Protein AF-A0A7S4SZ27-F1 (afdb_monomer_lite)

Radius of gyration: 30.42 Å; chains: 1; bounding box: 69×53×94 Å

Foldseek 3Di:
DDDDPPDDDDDDDDDDDDDDDDDDDDDDDPDPPPVPPPPDPDDDQPPDLLSVLLVLLLVLLLVCQVPDPCNPVSVVSNVVSLVVLLVVLVVLVVVLVCCLPVPVVVVVVVLQALVLVVQCQQQPVAWDQDPVRGTHGDPPRGDPVSLVVDDPVSNVVNVPPPVVPVVSLVVVLVVVVVVLVVQLVVLVVVLCVQQPVQAADCGSNQQWDQDPVDNPDIDGRHDHPVSNVCSVPRPRVSSNVSSVSVSVSSVD

Secondary structure (DSSP, 8-state):
------------------------------------------PPPPSSHHHHHHHHHHHHHHHHHTT-S-HHHHHHHHHHHHHHHHHHHHHHHHHHHHIIIIIIHHHHHHHHHHHHHHHHHHSTT-EEE-TTS-EEEPTT---GGGGGGS-HHHHHHHHT-GGGSHHHHHHHHHHHHHHHHHHHHHHHHHHIIIIIIS---SSGGGGEEE-SS-TT-EEE----HHHHHHHIIIIIHHHHHHHHHHHHHHT-

pLDDT: mean 87.46, std 14.31, range [42.41, 98.0]

Sequence (252 aa):
MSSRDLAVMGSKTAESASSASEEDTEAAEGAGTDEDPLHEEHEPLEESIYGWAVSMVVRDVVWLSEGTAVPAHRVARVLNSIFLILLTNSLQAFLLLFVSRLLTAPAVLNIRKTYGKYEALMYPNHTTLTVNGFDRGVPGFRVEENFMKMDPEEQRGICQVPLSHPWFLISILFI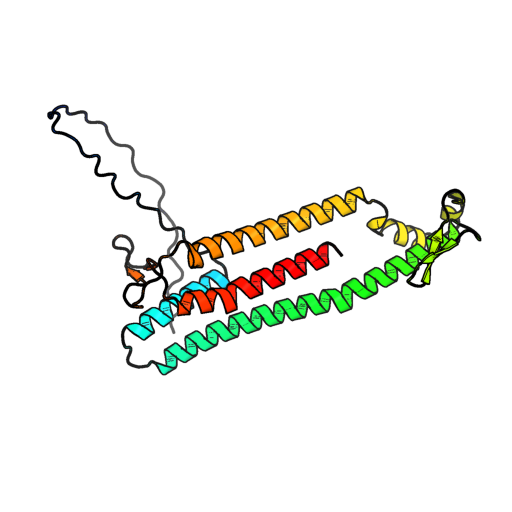WTLTCQIELRAIFETAVRLLWRTPTVPSTQDVTRPDEEQDHLVTVEGLAPVMKTLVGVFVLIPRTVMLLLLNYLGCR

Organism: NCBI:txid311494

Structure (mmCIF, N/CA/C/O backbone):
data_AF-A0A7S4SZ27-F1
#
_entry.id   AF-A0A7S4SZ27-F1
#
loop_
_atom_site.group_PDB
_atom_site.id
_atom_site.type_symbol
_atom_site.label_atom_id
_atom_site.label_alt_id
_atom_site.label_comp_id
_atom_site.label_asym_id
_atom_site.label_entity_id
_atom_site.label_seq_id
_atom_site.pdbx_PDB_ins_code
_atom_site.Cartn_x
_atom_site.Cartn_y
_atom_site.Cartn_z
_atom_site.occupancy
_atom_site.B_iso_or_equiv
_atom_site.auth_seq_id
_atom_site.auth_comp_id
_atom_site.auth_asym_id
_atom_site.auth_atom_id
_atom_site.pdbx_PDB_model_num
ATOM 1 N N . MET A 1 1 ? -38.099 8.708 8.336 1.00 43.69 1 MET A N 1
ATOM 2 C CA . MET A 1 1 ? -36.707 9.085 8.667 1.00 43.69 1 MET A CA 1
ATOM 3 C C . MET A 1 1 ? -36.498 10.495 8.142 1.00 43.69 1 MET A C 1
ATOM 5 O O . MET A 1 1 ? -36.748 10.715 6.967 1.00 43.69 1 MET A O 1
ATOM 9 N N . SER A 1 2 ? -36.247 11.447 9.042 1.00 44.03 2 SER A N 1
ATOM 10 C CA . SER A 1 2 ? -36.478 12.889 8.862 1.00 44.03 2 SER A CA 1
ATOM 11 C C . SER A 1 2 ? -35.164 13.650 8.654 1.00 44.03 2 SER A C 1
ATOM 13 O O . SER A 1 2 ? -34.251 13.517 9.459 1.00 44.03 2 SER A O 1
ATOM 15 N N . SER A 1 3 ? -35.097 14.461 7.595 1.00 45.53 3 SER A N 1
ATOM 16 C CA . SER A 1 3 ? -33.955 15.284 7.161 1.00 45.53 3 SER A CA 1
ATOM 17 C C . SER A 1 3 ? -33.762 16.567 7.991 1.00 45.53 3 SER A C 1
ATOM 19 O O . SER A 1 3 ? -33.939 17.659 7.452 1.00 45.53 3 SER A O 1
ATOM 21 N N . ARG A 1 4 ? -33.444 16.478 9.292 1.00 46.75 4 ARG A N 1
ATOM 22 C CA . ARG A 1 4 ? -33.368 17.678 10.159 1.00 46.75 4 ARG A CA 1
ATOM 23 C C . ARG A 1 4 ? -32.047 18.010 10.867 1.00 46.75 4 ARG A C 1
ATOM 25 O O . ARG A 1 4 ? -31.989 19.091 11.433 1.00 46.75 4 ARG A O 1
ATOM 32 N N . ASP A 1 5 ? -30.972 17.237 10.721 1.00 46.88 5 ASP A N 1
ATOM 33 C CA . ASP A 1 5 ? -29.765 17.444 11.553 1.00 46.88 5 ASP A CA 1
ATOM 34 C C . ASP A 1 5 ? -28.513 17.893 10.775 1.00 46.88 5 ASP A C 1
ATOM 36 O O . ASP A 1 5 ? -27.424 17.361 10.957 1.00 46.88 5 ASP A O 1
ATOM 40 N N . LEU A 1 6 ? -28.648 18.874 9.879 1.00 47.41 6 LEU A N 1
ATOM 41 C CA . LEU A 1 6 ? -27.525 19.392 9.079 1.00 47.41 6 LEU A CA 1
ATOM 42 C C . LEU A 1 6 ? -27.509 20.926 9.067 1.00 47.41 6 LEU A C 1
ATOM 44 O O . LEU A 1 6 ? -27.649 21.541 8.016 1.00 47.41 6 LEU A O 1
ATOM 48 N N . ALA A 1 7 ? -27.389 21.550 10.244 1.00 46.97 7 ALA A N 1
ATOM 49 C CA . ALA A 1 7 ? -27.105 22.987 10.347 1.00 46.97 7 ALA A CA 1
ATOM 50 C C . ALA A 1 7 ? -26.705 23.447 11.763 1.00 46.97 7 ALA A C 1
ATOM 52 O O . ALA A 1 7 ? -27.431 24.248 12.334 1.00 46.97 7 ALA A O 1
ATOM 53 N N . VAL A 1 8 ? -25.564 23.029 12.327 1.00 46.50 8 VAL A N 1
ATOM 54 C CA . VAL A 1 8 ? -24.879 23.834 13.367 1.00 46.50 8 VAL A CA 1
ATOM 55 C C . VAL A 1 8 ? -23.377 23.520 13.365 1.00 46.50 8 VAL A C 1
ATOM 57 O O . VAL A 1 8 ? -22.936 22.595 14.028 1.00 46.50 8 VAL A O 1
ATOM 60 N N . MET A 1 9 ? -22.571 24.289 12.633 1.00 42.69 9 MET A N 1
ATOM 61 C CA . MET A 1 9 ? -21.145 24.449 12.952 1.00 42.69 9 MET A CA 1
ATOM 62 C C . MET A 1 9 ? -20.668 25.782 12.382 1.00 42.69 9 MET A C 1
ATOM 64 O O . MET A 1 9 ? -20.248 25.908 11.236 1.00 42.69 9 MET A O 1
ATOM 68 N N . GLY A 1 10 ? -20.830 26.814 13.199 1.00 43.69 10 GLY A N 1
ATOM 69 C CA . GLY A 1 10 ? -20.342 28.153 12.945 1.00 43.69 10 GLY A CA 1
ATOM 70 C C . GLY A 1 10 ? -20.328 28.919 14.257 1.00 43.69 10 GLY A C 1
ATOM 71 O O . GLY A 1 10 ? -21.344 28.966 14.943 1.00 43.69 10 GLY A O 1
ATOM 72 N N . SER A 1 11 ? -19.186 29.545 14.543 1.00 45.53 11 SER A N 1
ATOM 73 C CA . SER A 1 11 ? -18.921 30.446 15.670 1.00 45.53 11 SER A CA 1
ATOM 74 C C . SER A 1 11 ? -18.517 29.779 16.987 1.00 45.53 11 SER A C 1
ATOM 76 O O . SER A 1 11 ? -19.351 29.234 17.705 1.00 45.53 11 SER A O 1
ATOM 78 N N . LYS A 1 12 ? -17.235 29.931 17.339 1.00 42.41 12 LYS A N 1
ATOM 79 C CA . LYS A 1 12 ? -16.833 30.669 18.547 1.00 42.41 12 LYS A CA 1
ATOM 80 C C . LYS A 1 12 ? -15.326 30.929 18.527 1.00 42.41 12 LYS A C 1
ATOM 82 O O . LYS A 1 12 ? -14.512 30.069 18.836 1.00 42.41 12 LYS A O 1
ATOM 87 N N . THR A 1 13 ? -14.992 32.154 18.146 1.00 48.72 13 THR A N 1
ATOM 88 C CA . THR A 1 13 ? -13.717 32.809 18.434 1.00 48.72 13 THR A CA 1
ATOM 89 C C . THR A 1 13 ? -14.013 33.889 19.472 1.00 48.72 13 THR A C 1
ATOM 91 O O . THR A 1 13 ? -15.019 34.583 19.323 1.00 48.72 13 THR A O 1
ATOM 94 N N . ALA A 1 14 ? -13.093 34.058 20.425 1.00 53.47 14 ALA A N 1
ATOM 95 C CA . ALA A 1 14 ? -12.987 35.118 21.439 1.00 53.47 14 ALA A CA 1
ATOM 96 C C . ALA A 1 14 ? -13.509 34.797 22.851 1.00 53.47 14 ALA A C 1
ATOM 98 O O . ALA A 1 14 ? -14.697 34.572 23.041 1.00 53.47 14 ALA A O 1
ATOM 99 N N . GLU A 1 15 ? -12.564 34.860 23.798 1.00 47.09 15 GLU A N 1
ATOM 100 C CA . GLU A 1 15 ? -12.603 35.286 25.217 1.00 47.09 15 GLU A CA 1
ATOM 101 C C . GLU A 1 15 ? -11.633 34.398 26.014 1.00 47.09 15 GLU A C 1
ATOM 103 O O . GLU A 1 15 ? -11.575 33.201 25.785 1.00 47.09 15 GLU A O 1
ATOM 108 N N . SER A 1 16 ? -10.820 34.861 26.956 1.00 49.00 16 SER A N 1
ATOM 109 C CA . SER A 1 16 ? -10.577 36.184 27.522 1.00 49.00 16 SER A CA 1
ATOM 110 C C . SER A 1 16 ? -9.288 36.062 28.345 1.00 49.00 16 SER A C 1
ATOM 112 O O . SER A 1 16 ? -9.060 35.045 28.997 1.00 49.00 16 SER A O 1
ATOM 114 N N . ALA A 1 17 ? -8.440 37.086 28.297 1.00 54.06 17 ALA A N 1
ATOM 115 C CA . ALA A 1 17 ? -7.291 37.240 29.176 1.00 54.06 17 ALA A CA 1
ATOM 116 C C . ALA A 1 17 ? -7.737 37.947 30.466 1.00 54.06 17 ALA A C 1
ATOM 118 O O . ALA A 1 17 ? -8.252 39.061 30.402 1.00 54.06 17 ALA A O 1
ATOM 119 N N . SER A 1 18 ? -7.532 37.317 31.622 1.00 53.94 18 SER A N 1
ATOM 120 C CA . SER A 1 18 ? -7.717 37.886 32.969 1.00 53.94 18 SER A CA 1
ATOM 121 C C . SER A 1 18 ? -7.193 36.855 33.974 1.00 53.94 18 SER A C 1
ATOM 123 O O . SER A 1 18 ? -7.427 35.673 33.766 1.00 53.94 18 SER A O 1
ATOM 125 N N . SER A 1 19 ? -6.509 37.128 35.076 1.00 54.09 19 SER A N 1
ATOM 126 C CA . SER A 1 19 ? -5.849 38.294 35.660 1.00 54.09 19 SER A CA 1
ATOM 127 C C . SER A 1 19 ? -5.006 37.726 36.805 1.00 54.09 19 SER A C 1
ATOM 129 O O . SER A 1 19 ? -5.414 36.760 37.446 1.00 54.09 19 SER A O 1
ATOM 131 N N . ALA A 1 20 ? -3.858 38.335 37.072 1.00 57.44 20 ALA A N 1
ATOM 132 C CA . ALA A 1 20 ? -3.008 38.018 38.209 1.00 57.44 20 ALA A CA 1
ATOM 133 C C . ALA A 1 20 ? -3.717 38.224 39.563 1.00 57.44 20 ALA A C 1
ATOM 135 O O . ALA A 1 20 ? -4.404 39.229 39.749 1.00 57.44 20 ALA A O 1
ATOM 136 N N . SER A 1 21 ? -3.442 37.340 40.521 1.00 59.31 21 SER A N 1
ATOM 137 C CA . SER A 1 21 ? -3.392 37.680 41.946 1.00 59.31 21 SER A CA 1
ATOM 138 C C . SER A 1 21 ? -2.430 36.733 42.661 1.00 59.31 21 SER A C 1
ATOM 140 O O . SER A 1 21 ? -2.667 35.528 42.727 1.00 59.31 21 SER A O 1
ATOM 142 N N . GLU A 1 22 ? -1.334 37.312 43.145 1.00 62.50 22 GLU A N 1
ATOM 143 C CA . GLU A 1 22 ? -0.441 36.763 44.162 1.00 62.50 22 GLU A CA 1
ATOM 144 C C . GLU A 1 22 ? -1.176 36.744 45.508 1.00 62.50 22 GLU A C 1
ATOM 146 O O . GLU A 1 22 ? -1.745 37.763 45.902 1.00 62.50 22 GLU A O 1
ATOM 151 N N . GLU A 1 23 ? -1.124 35.628 46.233 1.00 63.00 23 GLU A N 1
ATOM 152 C CA . GLU A 1 23 ? -1.214 35.660 47.692 1.00 63.00 23 GLU A CA 1
ATOM 153 C C . GLU A 1 23 ? -0.362 34.531 48.284 1.00 63.00 23 GLU A C 1
ATOM 155 O O . GLU A 1 23 ? -0.532 33.350 47.979 1.00 63.00 23 GLU A O 1
ATOM 160 N N . ASP A 1 24 ? 0.626 34.959 49.067 1.00 63.53 24 ASP A N 1
ATOM 161 C CA . ASP A 1 24 ? 1.613 34.158 49.776 1.00 63.53 24 ASP A CA 1
ATOM 162 C C . ASP A 1 24 ? 1.004 33.372 50.947 1.00 63.53 24 ASP A C 1
ATOM 164 O O . ASP A 1 24 ? 0.082 33.841 51.616 1.00 63.53 24 ASP A O 1
ATOM 168 N N . THR A 1 25 ? 1.725 32.308 51.327 1.00 61.53 25 THR A N 1
ATOM 169 C CA . THR A 1 25 ? 1.846 31.712 52.679 1.00 61.53 25 THR A CA 1
ATOM 170 C C . THR A 1 25 ? 1.128 30.377 52.884 1.00 61.53 25 THR A C 1
ATOM 172 O O . THR A 1 25 ? -0.042 30.363 53.235 1.00 61.53 25 THR A O 1
ATOM 175 N N . GLU A 1 26 ? 1.875 29.264 52.853 1.00 55.03 26 GLU A N 1
ATOM 176 C CA . GLU A 1 26 ? 1.825 28.283 53.949 1.00 55.03 26 GLU A CA 1
ATOM 177 C C . GLU A 1 26 ? 2.995 27.289 53.945 1.00 55.03 26 GLU A C 1
ATOM 179 O O . GLU A 1 26 ? 3.755 27.154 52.988 1.00 55.03 26 GLU A O 1
ATOM 184 N N . ALA A 1 27 ? 3.195 26.705 55.121 1.00 57.59 27 ALA A N 1
ATOM 185 C CA . ALA A 1 27 ? 4.419 26.118 55.624 1.00 57.59 27 ALA A CA 1
ATOM 186 C C . ALA A 1 27 ? 4.784 24.761 55.004 1.00 57.59 27 ALA A C 1
ATOM 188 O O . ALA A 1 27 ? 3.939 23.955 54.631 1.00 57.59 27 ALA A O 1
ATOM 189 N N . ALA A 1 28 ? 6.091 24.501 54.975 1.00 60.47 28 ALA A N 1
ATOM 190 C CA . ALA A 1 28 ? 6.704 23.259 54.532 1.00 60.47 28 ALA A CA 1
ATOM 191 C C . ALA A 1 28 ? 6.386 22.082 55.479 1.00 60.47 28 ALA A C 1
ATOM 193 O O . ALA A 1 28 ? 7.178 21.753 56.363 1.00 60.47 28 ALA A O 1
ATOM 194 N N . GLU A 1 29 ? 5.246 21.425 55.272 1.00 57.97 29 GLU A N 1
ATOM 195 C CA . GLU A 1 29 ? 5.059 20.013 55.614 1.00 57.97 29 GLU A CA 1
ATOM 196 C C . GLU A 1 29 ? 5.419 19.154 54.399 1.00 57.97 29 GLU A C 1
ATOM 198 O O . GLU A 1 29 ? 5.202 19.550 53.257 1.00 57.97 29 GLU A O 1
ATOM 203 N N . GLY A 1 30 ? 6.065 18.012 54.649 1.00 60.50 30 GLY A N 1
ATOM 204 C CA . GLY A 1 30 ? 6.710 17.170 53.642 1.00 60.50 30 GLY A CA 1
ATOM 205 C C . GLY A 1 30 ? 5.790 16.795 52.484 1.00 60.50 30 GLY A C 1
ATOM 206 O O . GLY A 1 30 ? 5.061 15.810 52.563 1.00 60.50 30 GLY A O 1
ATOM 207 N N . ALA A 1 31 ? 5.885 17.575 51.408 1.00 58.47 31 ALA A N 1
ATOM 208 C CA . ALA A 1 31 ? 5.201 17.370 50.148 1.00 58.47 31 ALA A CA 1
ATOM 209 C C . ALA A 1 31 ? 5.740 16.098 49.487 1.00 58.47 31 ALA A C 1
ATOM 211 O O . ALA A 1 31 ? 6.729 16.121 48.751 1.00 58.47 31 ALA A O 1
ATOM 212 N N . GLY A 1 32 ? 5.088 14.968 49.767 1.00 63.44 32 GLY A N 1
ATOM 213 C CA . GLY A 1 32 ? 4.985 13.928 48.759 1.00 63.44 32 GLY A CA 1
ATOM 214 C C . GLY A 1 32 ? 4.357 14.602 47.552 1.00 63.44 32 GLY A C 1
ATOM 215 O O . GLY A 1 32 ? 3.227 15.071 47.634 1.00 63.44 32 GLY A O 1
ATOM 216 N N . THR A 1 33 ? 5.128 14.772 46.484 1.00 65.50 33 THR A N 1
ATOM 217 C CA . THR A 1 33 ? 4.577 15.154 45.193 1.00 65.50 33 THR A CA 1
ATOM 218 C C . THR A 1 33 ? 3.662 14.008 44.792 1.00 65.50 33 THR A C 1
ATOM 220 O O . THR A 1 33 ? 4.127 13.010 44.242 1.00 65.50 33 THR A O 1
ATOM 223 N N . ASP A 1 34 ? 2.387 14.112 45.167 1.00 71.56 34 ASP A N 1
ATOM 224 C CA . ASP A 1 34 ? 1.297 13.411 44.511 1.00 71.56 34 ASP A CA 1
ATOM 225 C C . ASP A 1 34 ? 1.362 13.890 43.061 1.00 71.56 34 ASP A C 1
ATOM 227 O O . ASP A 1 34 ? 0.818 14.932 42.698 1.00 71.56 34 ASP A O 1
ATOM 231 N N . GLU A 1 35 ? 2.199 13.213 42.272 1.00 76.69 35 GLU A N 1
ATOM 232 C CA . GLU A 1 35 ? 2.302 13.414 40.839 1.00 76.69 35 GLU A CA 1
ATOM 233 C C . GLU A 1 35 ? 0.929 13.058 40.293 1.00 76.69 35 GLU A C 1
ATOM 235 O O . GLU A 1 35 ? 0.590 11.881 40.144 1.00 76.69 35 GLU A O 1
ATOM 240 N N . ASP A 1 36 ? 0.121 14.099 40.103 1.00 76.31 36 ASP A N 1
ATOM 241 C CA . ASP A 1 36 ? -1.205 14.014 39.521 1.00 76.31 36 ASP A CA 1
ATOM 242 C C . ASP A 1 36 ? -1.062 13.154 38.259 1.00 76.31 36 ASP A C 1
ATOM 244 O O . ASP A 1 36 ? -0.219 13.478 37.407 1.00 76.31 36 ASP A O 1
ATOM 248 N N . PRO A 1 37 ? -1.735 11.990 38.178 1.00 78.75 37 PRO A N 1
ATOM 249 C CA . PRO A 1 37 ? -1.522 11.052 37.092 1.00 78.75 37 PRO A CA 1
ATOM 250 C C . PRO A 1 37 ? -1.706 11.807 35.784 1.00 78.75 37 PRO A C 1
ATOM 252 O O . PRO A 1 37 ? -2.795 12.308 35.518 1.00 78.75 37 PRO A O 1
ATOM 255 N N . LEU A 1 38 ? -0.616 11.927 35.015 1.00 79.06 38 LEU A N 1
ATOM 256 C CA . LEU A 1 38 ? -0.575 12.681 33.765 1.00 79.06 38 LEU A CA 1
ATOM 257 C C . LEU A 1 38 ? -1.805 12.318 32.937 1.00 79.06 38 LEU A C 1
ATOM 259 O O . LEU A 1 38 ? -1.908 11.199 32.430 1.00 79.06 38 LEU A O 1
ATOM 263 N N . HIS A 1 39 ? -2.746 13.257 32.851 1.00 75.19 39 HIS A N 1
ATOM 264 C CA . HIS A 1 39 ? -3.965 13.082 32.086 1.00 75.19 39 HIS A CA 1
ATOM 265 C C . HIS A 1 39 ? -3.563 13.074 30.608 1.00 75.19 39 HIS A C 1
ATOM 267 O O . HIS A 1 39 ? -3.302 14.119 30.014 1.00 75.19 39 HIS A O 1
ATOM 273 N N . GLU A 1 40 ? -3.379 11.879 30.040 1.00 81.38 40 GLU A N 1
ATOM 274 C CA . GLU A 1 40 ? -3.057 11.712 28.623 1.00 81.38 40 GLU A CA 1
ATOM 275 C C . GLU A 1 40 ? -4.300 12.126 27.827 1.00 81.38 40 GLU A C 1
ATOM 277 O O . GLU A 1 40 ? -5.305 11.414 27.835 1.00 81.38 40 GLU A O 1
ATOM 282 N N . GLU A 1 41 ? -4.249 13.298 27.183 1.00 85.19 41 GLU A N 1
ATOM 283 C CA . GLU A 1 41 ? -5.338 13.792 26.335 1.00 85.19 41 GLU A CA 1
ATOM 284 C C . GLU A 1 41 ? -5.751 12.711 25.325 1.00 85.19 41 GLU A C 1
ATOM 286 O O . GLU A 1 41 ? -4.922 12.144 24.602 1.00 85.19 41 GLU A O 1
ATOM 291 N N . HIS A 1 42 ? -7.048 12.406 25.279 1.00 85.00 42 HIS A N 1
ATOM 292 C CA . HIS A 1 42 ? -7.573 11.388 24.382 1.00 85.00 42 HIS A CA 1
ATOM 293 C C . HIS A 1 42 ? -7.457 11.843 22.930 1.00 85.00 42 HIS A C 1
ATOM 295 O O . HIS A 1 42 ? -8.111 12.788 22.489 1.00 85.00 42 HIS A O 1
ATOM 301 N N . GLU A 1 43 ? -6.639 11.136 22.157 1.00 88.94 43 GLU A N 1
ATOM 302 C CA . GLU A 1 43 ? -6.489 11.433 20.741 1.00 88.94 43 GLU A CA 1
ATOM 303 C C . GLU A 1 43 ? -7.698 10.906 19.950 1.00 88.94 43 GLU A C 1
ATOM 305 O O . GLU A 1 43 ? -8.055 9.726 20.084 1.00 88.94 43 GLU A O 1
ATOM 310 N N . PRO A 1 44 ? -8.335 11.738 19.106 1.00 91.25 44 PRO A N 1
ATOM 311 C CA . PRO A 1 44 ? -9.473 11.305 18.315 1.00 91.25 44 PRO A CA 1
ATOM 312 C C . PRO A 1 44 ? -9.074 10.182 17.354 1.00 91.25 44 PRO A C 1
ATOM 314 O O . PRO A 1 44 ? -7.968 10.135 16.809 1.00 91.25 44 PRO A O 1
ATOM 317 N N . LEU A 1 45 ? -10.010 9.262 17.130 1.00 89.69 45 LEU A N 1
ATOM 318 C CA . LEU A 1 45 ? -9.822 8.180 16.175 1.00 89.69 45 LEU A CA 1
ATOM 319 C C . LEU A 1 45 ? -9.710 8.750 14.752 1.00 89.69 45 LEU A C 1
ATOM 321 O O . LEU A 1 45 ? -10.436 9.675 14.398 1.00 89.69 45 LEU A O 1
ATOM 325 N N . GLU A 1 46 ? -8.838 8.169 13.925 1.00 90.50 46 GLU A N 1
ATOM 326 C CA . GLU A 1 46 ? -8.675 8.575 12.522 1.00 90.50 46 GLU A CA 1
ATOM 327 C C . GLU A 1 46 ? -10.037 8.589 11.796 1.00 90.50 46 GLU A C 1
ATOM 329 O O . GLU A 1 46 ? -10.773 7.599 11.836 1.00 90.50 46 GLU A O 1
ATOM 334 N N . GLU A 1 47 ? -10.358 9.671 11.079 1.00 90.69 47 GLU A N 1
ATOM 335 C CA . GLU A 1 47 ? -11.592 9.827 10.285 1.00 90.69 47 GLU A CA 1
ATOM 336 C C . GLU A 1 47 ? -11.574 8.991 8.984 1.00 90.69 47 GLU A C 1
ATOM 338 O O . GLU A 1 47 ? -11.910 9.448 7.893 1.00 90.69 47 GLU A O 1
ATOM 343 N N . SER A 1 48 ? -11.149 7.733 9.077 1.00 89.44 48 SER A N 1
ATOM 344 C CA . SER A 1 48 ? -11.083 6.788 7.965 1.00 89.44 48 SER A CA 1
ATOM 345 C C . SER A 1 48 ? -12.187 5.730 8.067 1.00 89.44 48 SER A C 1
ATOM 347 O O . SER A 1 48 ? -12.807 5.529 9.113 1.00 89.44 48 SER A O 1
ATOM 349 N N . ILE A 1 49 ? -12.414 4.977 6.982 1.00 87.31 49 ILE A N 1
ATOM 350 C CA . ILE A 1 49 ? -13.316 3.804 6.995 1.00 87.31 49 ILE A CA 1
ATOM 351 C C . ILE A 1 49 ? -12.886 2.803 8.083 1.00 87.31 49 ILE A C 1
ATOM 353 O O . ILE A 1 49 ? -13.720 2.099 8.649 1.00 87.31 49 ILE A O 1
ATOM 357 N N . TYR A 1 50 ? -11.591 2.761 8.404 1.00 87.94 50 TYR A N 1
ATOM 358 C CA . TYR A 1 50 ? -11.038 1.896 9.437 1.00 87.94 50 TYR A CA 1
ATOM 359 C C . TYR A 1 50 ? -11.329 2.423 10.845 1.00 87.94 50 TYR A C 1
ATOM 361 O O . TYR A 1 50 ? -11.742 1.637 11.693 1.00 87.94 50 TYR A O 1
ATOM 369 N N . GLY A 1 51 ? -11.200 3.732 11.087 1.00 90.88 51 GLY A N 1
ATOM 370 C CA . GLY A 1 51 ? -11.645 4.335 12.348 1.00 90.88 51 GLY A CA 1
ATOM 371 C C . GLY A 1 51 ? -13.149 4.152 12.563 1.00 90.88 51 GLY A C 1
ATOM 372 O O . GLY A 1 51 ? -13.584 3.720 13.629 1.00 90.88 51 GLY A O 1
ATOM 373 N N . TRP A 1 52 ? -13.951 4.337 11.512 1.00 90.62 52 TRP A N 1
ATOM 374 C CA . TRP A 1 52 ? -15.385 4.038 11.543 1.00 90.62 52 TRP A CA 1
ATOM 375 C C . TRP A 1 52 ? -15.682 2.559 11.837 1.00 90.62 52 TRP A C 1
ATOM 377 O O . TRP A 1 52 ? -16.562 2.240 12.634 1.00 90.62 52 TRP A O 1
ATOM 387 N N . ALA A 1 53 ? -14.938 1.637 11.225 1.00 89.44 53 ALA A N 1
ATOM 388 C CA . ALA A 1 53 ? -15.072 0.210 11.488 1.00 89.44 53 ALA A CA 1
ATOM 389 C C . ALA A 1 53 ? -14.752 -0.141 12.946 1.00 89.44 53 ALA A C 1
ATOM 391 O O . ALA A 1 53 ? -15.501 -0.885 13.579 1.00 89.44 53 ALA A O 1
ATOM 392 N N . VAL A 1 54 ? -13.658 0.405 13.483 1.00 90.94 54 VAL A N 1
ATOM 393 C CA . VAL A 1 54 ? -13.248 0.196 14.876 1.00 90.94 54 VAL A CA 1
ATOM 394 C C . VAL A 1 54 ? -14.304 0.754 15.827 1.00 90.94 54 VAL A C 1
ATOM 396 O O . VAL A 1 54 ? -14.750 0.020 16.706 1.00 90.94 54 VAL A O 1
ATOM 399 N N . SER A 1 55 ? -14.776 1.988 15.623 1.00 91.62 55 SER A N 1
ATOM 400 C CA . SER A 1 55 ? -15.801 2.596 16.482 1.00 91.62 55 SER A CA 1
ATOM 401 C C . SER A 1 55 ? -17.131 1.837 16.437 1.00 91.62 55 SER A C 1
ATOM 403 O O . SER A 1 55 ? -17.761 1.631 17.475 1.00 91.62 55 SER A O 1
ATOM 405 N N . MET A 1 56 ? -17.532 1.331 15.265 1.00 90.00 56 MET A N 1
ATOM 406 C CA . MET A 1 56 ? -18.710 0.472 15.117 1.00 90.00 56 MET A CA 1
ATOM 407 C C . MET A 1 56 ? -18.565 -0.848 15.875 1.00 90.00 56 MET A C 1
ATOM 409 O O . MET A 1 56 ? -19.489 -1.232 16.591 1.00 90.00 56 MET A O 1
ATOM 413 N N . VAL A 1 57 ? -17.420 -1.530 15.747 1.00 88.88 57 VAL A N 1
ATOM 414 C CA . VAL A 1 57 ? -17.150 -2.781 16.474 1.00 88.88 57 VAL A CA 1
ATOM 415 C C . VAL A 1 57 ? -17.135 -2.530 17.979 1.00 88.88 57 VAL A C 1
ATOM 417 O O . VAL A 1 57 ? -17.746 -3.300 18.716 1.00 88.88 57 VAL A O 1
ATOM 420 N N . VAL A 1 58 ? -16.494 -1.446 18.433 1.00 90.94 58 VAL A N 1
ATOM 421 C CA . VAL A 1 58 ? -16.453 -1.085 19.855 1.00 90.94 58 VAL A CA 1
ATOM 422 C C . VAL A 1 58 ? -17.857 -0.881 20.400 1.00 90.94 58 VAL A C 1
ATOM 424 O O . VAL A 1 58 ? -18.280 -1.592 21.312 1.00 90.94 58 VAL A O 1
ATOM 427 N N . ARG A 1 59 ? -18.614 0.021 19.776 1.00 90.44 59 ARG A N 1
ATOM 428 C CA . ARG A 1 59 ? -19.963 0.374 20.214 1.00 90.44 59 ARG A CA 1
ATOM 429 C C . ARG A 1 59 ? -20.923 -0.813 20.195 1.00 90.44 59 ARG A C 1
ATOM 431 O O . ARG A 1 59 ? -21.676 -1.011 21.144 1.00 90.44 59 ARG A O 1
ATOM 438 N N . ASP A 1 60 ? -20.924 -1.601 19.121 1.00 90.56 60 ASP A N 1
ATOM 439 C CA . ASP A 1 60 ? -21.879 -2.702 18.988 1.00 90.56 60 ASP A CA 1
ATOM 440 C C . ASP A 1 60 ? -21.570 -3.853 19.972 1.00 90.56 60 ASP A C 1
ATOM 442 O O . ASP A 1 60 ? -22.505 -4.521 20.418 1.00 90.56 60 ASP A O 1
ATOM 446 N N . VAL A 1 61 ? -20.304 -4.061 20.364 1.00 87.06 61 VAL A N 1
ATOM 447 C CA . VAL A 1 61 ? -19.927 -5.049 21.396 1.00 87.06 61 VAL A CA 1
ATOM 448 C C . VAL A 1 61 ? -20.290 -4.574 22.801 1.00 87.06 61 VAL A C 1
ATOM 450 O O . VAL A 1 61 ? -20.849 -5.363 23.564 1.00 87.06 61 VAL A O 1
ATOM 453 N N . VAL A 1 62 ? -20.043 -3.302 23.132 1.00 90.12 62 VAL A N 1
ATOM 454 C CA . VAL A 1 62 ? -20.458 -2.715 24.422 1.00 90.12 62 VAL A CA 1
ATOM 455 C C . VAL A 1 62 ? -21.959 -2.902 24.616 1.00 90.12 62 VAL A C 1
ATOM 457 O O . VAL A 1 62 ? -22.396 -3.530 25.580 1.00 90.12 62 VAL A O 1
ATOM 460 N N . TRP A 1 63 ? -22.751 -2.513 23.617 1.00 89.25 63 TRP A N 1
ATOM 461 C CA . TRP A 1 63 ? -24.200 -2.688 23.647 1.00 89.25 63 TRP A CA 1
ATOM 462 C C . TRP A 1 63 ? -24.668 -4.149 23.676 1.00 89.25 63 TRP A C 1
ATOM 464 O O . TRP A 1 63 ? -25.779 -4.441 24.126 1.00 89.25 63 TRP A O 1
ATOM 474 N N . LEU A 1 64 ? -23.878 -5.087 23.147 1.00 88.94 64 LEU A N 1
ATOM 475 C CA . LEU A 1 64 ? -24.192 -6.510 23.261 1.00 88.94 64 LEU A CA 1
ATOM 476 C C . LEU A 1 64 ? -24.028 -6.985 24.711 1.00 88.94 64 LEU A C 1
ATOM 478 O O . LEU A 1 64 ? -24.808 -7.818 25.169 1.00 88.94 64 LEU A O 1
ATOM 482 N N . SER A 1 65 ? -23.059 -6.423 25.433 1.00 88.69 65 SER A N 1
ATOM 483 C CA . SER A 1 65 ? -22.768 -6.787 26.819 1.00 88.69 65 SER A CA 1
ATOM 484 C C . SER A 1 65 ? -23.734 -6.217 27.854 1.00 88.69 65 SER A C 1
ATOM 486 O O . SER A 1 65 ? -23.939 -6.829 28.899 1.00 88.69 65 SER A O 1
ATOM 488 N N . GLU A 1 66 ? -24.392 -5.103 27.540 1.00 89.88 66 GLU A N 1
ATOM 489 C CA . GLU A 1 66 ? -25.419 -4.485 28.390 1.00 89.88 66 GLU A CA 1
ATOM 490 C C . GLU A 1 66 ? -26.759 -5.251 28.386 1.00 89.88 66 GLU A C 1
ATOM 492 O O . GLU A 1 66 ? -27.699 -4.865 29.072 1.00 89.88 66 GLU A O 1
ATOM 497 N N . GLY A 1 67 ? -26.875 -6.358 27.637 1.00 85.38 67 GLY A N 1
ATOM 498 C CA . GLY A 1 67 ? -28.049 -7.238 27.709 1.00 85.38 67 GLY A CA 1
ATOM 499 C C . GLY A 1 67 ? -29.286 -6.692 26.990 1.00 85.38 67 GLY A C 1
ATOM 500 O O . GLY A 1 67 ? -30.389 -6.657 27.529 1.00 85.38 67 GLY A O 1
ATOM 501 N N . THR A 1 68 ? -29.124 -6.265 25.740 1.00 85.81 68 THR A N 1
ATOM 502 C CA . THR A 1 68 ? -30.208 -5.634 24.969 1.00 85.81 68 THR A CA 1
ATOM 503 C C . THR A 1 68 ? -31.275 -6.615 24.464 1.00 85.81 68 THR A C 1
ATOM 505 O O . THR A 1 68 ? -30.989 -7.754 24.105 1.00 85.81 68 THR A O 1
ATOM 508 N N . ALA A 1 69 ? -32.523 -6.140 24.354 1.00 87.38 69 ALA A N 1
ATOM 509 C CA . ALA A 1 69 ? -33.696 -6.965 24.033 1.00 87.38 69 ALA A CA 1
ATOM 510 C C . ALA A 1 69 ? -33.692 -7.620 22.632 1.00 87.38 69 ALA A C 1
ATOM 512 O O . ALA A 1 69 ? -34.451 -8.557 22.396 1.00 87.38 69 ALA A O 1
ATOM 513 N N . VAL A 1 70 ? -32.864 -7.141 21.689 1.00 92.44 70 VAL A N 1
ATOM 514 C CA . VAL A 1 70 ? -32.836 -7.629 20.292 1.00 92.44 70 VAL A CA 1
ATOM 515 C C . VAL A 1 70 ? -31.399 -7.954 19.842 1.00 92.44 70 VAL A C 1
ATOM 517 O O . VAL A 1 70 ? -30.843 -7.266 18.978 1.00 92.44 70 VAL A O 1
ATOM 520 N N . PRO A 1 71 ? -30.762 -9.004 20.399 1.00 89.25 71 PRO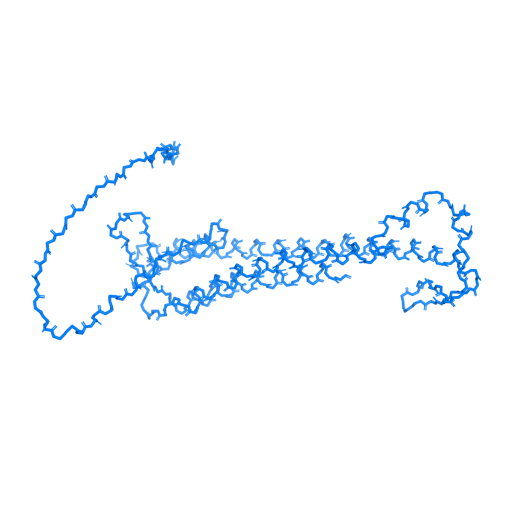 A N 1
ATOM 521 C CA . PRO A 1 71 ? -29.353 -9.318 20.136 1.00 89.25 71 PRO A CA 1
ATOM 522 C C . PRO A 1 71 ? -29.084 -9.663 18.663 1.00 89.25 71 PRO A C 1
ATOM 524 O O . PRO A 1 71 ? -28.044 -9.297 18.118 1.00 89.25 71 PRO A O 1
ATOM 527 N N . ALA A 1 72 ? -30.047 -10.292 17.980 1.00 92.25 72 ALA A N 1
ATOM 528 C CA . ALA A 1 72 ? -29.903 -10.712 16.584 1.00 92.25 72 ALA A CA 1
ATOM 529 C C . ALA A 1 72 ? -29.629 -9.538 15.626 1.00 92.25 72 ALA A C 1
ATOM 531 O O . ALA A 1 72 ? -28.764 -9.635 14.758 1.00 92.25 72 ALA A O 1
ATOM 532 N N . HIS A 1 73 ? -30.316 -8.404 15.807 1.00 90.06 73 HIS A N 1
ATOM 533 C CA . HIS A 1 73 ? -30.118 -7.224 14.961 1.00 90.06 73 HIS A CA 1
ATOM 534 C C . HIS A 1 73 ? -28.718 -6.614 15.149 1.00 90.06 73 HIS A C 1
ATOM 536 O O . HIS A 1 73 ? -28.116 -6.117 14.199 1.00 90.06 73 HIS A O 1
ATOM 542 N N . ARG A 1 74 ? -28.167 -6.678 16.367 1.00 87.31 74 ARG A N 1
ATOM 543 C CA . ARG A 1 74 ? -26.820 -6.168 16.667 1.00 87.31 74 ARG A CA 1
ATOM 544 C C . ARG A 1 74 ? -25.738 -7.057 16.073 1.00 87.31 74 ARG A C 1
ATOM 546 O O . ARG A 1 74 ? -24.838 -6.553 15.413 1.00 87.31 74 ARG A O 1
ATOM 553 N N . VAL A 1 75 ? -25.879 -8.373 16.219 1.00 89.00 75 VAL A N 1
ATOM 554 C CA . VAL A 1 75 ? -24.979 -9.336 15.570 1.00 89.00 75 VAL A CA 1
ATOM 555 C C . VAL A 1 75 ? -24.999 -9.144 14.052 1.00 89.00 75 VAL A C 1
ATOM 557 O O . VAL A 1 75 ? -23.939 -9.080 13.435 1.00 89.00 75 VAL A O 1
ATOM 560 N N . ALA A 1 76 ? -26.178 -8.961 13.449 1.00 91.81 76 ALA A N 1
ATOM 561 C CA . ALA A 1 76 ? -26.295 -8.682 12.019 1.00 91.81 76 ALA A CA 1
ATOM 562 C C . ALA A 1 76 ? -25.559 -7.395 11.602 1.00 91.81 76 ALA A C 1
ATOM 564 O O . ALA A 1 76 ? -24.910 -7.381 10.559 1.00 91.81 76 ALA A O 1
ATOM 565 N N . ARG A 1 77 ? -25.601 -6.334 12.420 1.00 89.69 77 ARG A N 1
ATOM 566 C CA . ARG A 1 77 ? -24.843 -5.096 12.169 1.00 89.69 77 ARG A CA 1
ATOM 567 C C . ARG A 1 77 ? -23.334 -5.309 12.224 1.00 89.69 77 ARG A C 1
ATOM 569 O O . ARG A 1 77 ? -22.651 -4.895 11.293 1.00 89.69 77 ARG A O 1
ATOM 576 N N . VAL A 1 78 ? -22.827 -5.994 13.250 1.00 86.62 78 VAL A N 1
ATOM 577 C CA . VAL A 1 78 ? -21.393 -6.319 13.365 1.00 86.62 78 VAL A CA 1
ATOM 578 C C . VAL A 1 78 ? -20.936 -7.148 12.167 1.00 86.62 78 VAL A C 1
ATOM 580 O O . VAL A 1 78 ? -19.931 -6.822 11.537 1.00 86.62 78 VAL A O 1
ATOM 583 N N . LEU A 1 79 ? -21.704 -8.179 11.801 1.00 90.31 79 LEU A N 1
ATOM 584 C CA . LEU A 1 79 ? -21.418 -9.009 10.630 1.00 90.31 79 LEU A CA 1
ATOM 585 C C . LEU A 1 79 ? -21.436 -8.197 9.334 1.00 90.31 79 LEU A C 1
ATOM 587 O O . LEU A 1 79 ? -20.558 -8.386 8.498 1.00 90.31 79 LEU A O 1
ATOM 591 N N . ASN A 1 80 ? -22.387 -7.274 9.174 1.00 90.56 80 ASN A N 1
ATOM 592 C CA . ASN A 1 80 ? -22.449 -6.396 8.009 1.00 90.56 80 ASN A CA 1
ATOM 593 C C . ASN A 1 80 ? -21.233 -5.459 7.934 1.00 90.56 80 ASN A C 1
ATOM 595 O O . ASN A 1 80 ? -20.651 -5.309 6.865 1.00 90.56 80 ASN A O 1
ATOM 599 N N . SER A 1 81 ? -20.800 -4.876 9.054 1.00 88.75 81 SER A N 1
ATOM 600 C CA . SER A 1 81 ? -19.595 -4.037 9.101 1.00 88.75 81 SER A CA 1
ATOM 601 C C . SER A 1 81 ? -18.339 -4.832 8.737 1.00 88.75 81 SER A C 1
ATOM 603 O O . SER A 1 81 ? -17.559 -4.394 7.894 1.00 88.75 81 SER A O 1
ATOM 605 N N . ILE A 1 82 ? -18.171 -6.035 9.297 1.00 89.12 82 ILE A N 1
ATOM 606 C CA . ILE A 1 82 ? -17.055 -6.932 8.952 1.00 89.12 82 ILE A CA 1
ATOM 607 C C . ILE A 1 82 ? -17.113 -7.320 7.469 1.00 89.12 82 ILE A C 1
ATOM 609 O O . ILE A 1 82 ? -16.096 -7.271 6.779 1.00 89.12 82 ILE A O 1
ATOM 613 N N . PHE A 1 83 ? -18.298 -7.661 6.957 1.00 92.31 83 PHE A N 1
ATOM 614 C CA . PHE A 1 83 ? -18.504 -7.981 5.547 1.00 92.31 83 PHE A CA 1
ATOM 615 C C . PHE A 1 83 ? -18.111 -6.816 4.634 1.00 92.31 83 PHE A C 1
ATOM 617 O O . PHE A 1 83 ? -17.404 -7.036 3.655 1.00 92.31 83 PHE A O 1
ATOM 624 N N . LEU A 1 84 ? -18.504 -5.582 4.966 1.00 91.75 84 LEU A N 1
ATOM 625 C CA . LEU A 1 84 ? -18.140 -4.396 4.191 1.00 91.75 84 LEU A CA 1
ATOM 626 C C . LEU A 1 84 ? -16.623 -4.178 4.160 1.00 91.75 84 LEU A C 1
ATOM 628 O O . LEU A 1 84 ? -16.085 -3.924 3.087 1.00 91.75 84 LEU A O 1
ATOM 632 N N . ILE A 1 85 ? -15.926 -4.342 5.288 1.00 90.56 85 ILE A N 1
ATOM 633 C CA . ILE A 1 85 ? -14.455 -4.234 5.357 1.00 90.56 85 ILE A CA 1
ATOM 634 C C . ILE A 1 85 ? -13.785 -5.323 4.512 1.00 90.56 85 ILE A C 1
ATOM 636 O O . ILE A 1 85 ? -12.840 -5.066 3.770 1.00 90.56 85 ILE A O 1
ATOM 640 N N . LEU A 1 86 ? -14.274 -6.562 4.596 1.00 92.31 86 LEU A N 1
ATOM 641 C CA . LEU A 1 86 ? -13.748 -7.662 3.790 1.00 92.31 86 LEU A CA 1
ATOM 642 C C . LEU A 1 86 ? -13.992 -7.434 2.297 1.00 92.31 86 LEU A C 1
ATOM 644 O O . LEU A 1 86 ? -13.108 -7.708 1.483 1.00 92.31 86 LEU A O 1
ATOM 648 N N . LEU A 1 87 ? -15.163 -6.913 1.935 1.00 94.50 87 LEU A N 1
ATOM 649 C CA . LEU A 1 87 ? -15.519 -6.585 0.563 1.00 94.50 87 LEU A CA 1
ATOM 650 C C . LEU A 1 87 ? -14.626 -5.472 0.007 1.00 94.50 87 LEU A C 1
ATOM 652 O O . LEU A 1 87 ? -14.103 -5.617 -1.098 1.00 94.50 87 LEU A O 1
ATOM 656 N N . THR A 1 88 ? -14.411 -4.389 0.758 1.00 93.00 88 THR A N 1
ATOM 657 C CA . THR A 1 88 ? -13.544 -3.283 0.325 1.00 93.00 88 THR A CA 1
ATOM 658 C C . THR A 1 88 ? -12.095 -3.734 0.190 1.00 93.00 88 THR A C 1
ATOM 660 O O . THR A 1 88 ? -11.482 -3.470 -0.844 1.00 93.00 88 THR A O 1
ATOM 663 N N . ASN A 1 89 ? -11.574 -4.498 1.154 1.00 92.62 89 ASN A N 1
ATOM 664 C CA . ASN A 1 89 ? -10.233 -5.083 1.077 1.00 92.62 89 ASN A CA 1
ATOM 665 C C . ASN A 1 89 ? -10.092 -6.014 -0.138 1.00 92.62 89 ASN A C 1
ATOM 667 O O . ASN A 1 89 ? -9.102 -5.950 -0.866 1.00 92.62 89 ASN A O 1
ATOM 671 N N . SER A 1 90 ? -11.102 -6.848 -0.403 1.00 95.44 90 SER A N 1
ATOM 672 C CA . SER A 1 90 ? -11.114 -7.752 -1.561 1.00 95.44 90 SER A CA 1
ATOM 673 C C . SER A 1 90 ? -11.146 -6.987 -2.880 1.00 95.44 90 SER A C 1
ATOM 675 O O . SER A 1 90 ? -10.442 -7.352 -3.819 1.00 95.44 90 SER A O 1
ATOM 677 N N . LEU A 1 91 ? -11.926 -5.906 -2.955 1.00 96.12 91 LEU A N 1
ATOM 678 C CA . LEU A 1 91 ? -11.997 -5.058 -4.140 1.00 96.12 91 LEU A CA 1
ATOM 679 C C . LEU A 1 91 ? -10.670 -4.330 -4.387 1.00 96.12 91 LEU A C 1
ATOM 681 O O . LEU A 1 91 ? -10.198 -4.297 -5.520 1.00 96.12 91 LEU A O 1
ATOM 685 N N . GLN A 1 92 ? -10.032 -3.803 -3.340 1.00 94.44 92 GLN A N 1
ATOM 686 C CA . GLN A 1 92 ? -8.702 -3.198 -3.447 1.00 94.44 92 GLN A CA 1
ATOM 687 C C . GLN A 1 92 ? -7.659 -4.218 -3.923 1.00 94.44 92 GLN A C 1
ATOM 689 O O . GLN A 1 92 ? -6.899 -3.930 -4.849 1.00 94.44 92 GLN A O 1
ATOM 694 N N . ALA A 1 93 ? -7.654 -5.430 -3.355 1.00 95.44 93 ALA A N 1
ATOM 695 C CA . ALA A 1 93 ? -6.781 -6.521 -3.788 1.00 95.44 93 ALA A CA 1
ATOM 696 C C . ALA A 1 93 ? -7.026 -6.903 -5.253 1.00 95.44 93 ALA A C 1
ATOM 698 O O . ALA A 1 93 ? -6.085 -7.043 -6.034 1.00 95.44 93 ALA A O 1
ATOM 699 N N . PHE A 1 94 ? -8.293 -7.018 -5.648 1.00 97.00 94 PHE A N 1
ATOM 700 C CA . PHE A 1 94 ? -8.695 -7.305 -7.019 1.00 97.00 94 PHE A CA 1
ATOM 701 C C . PHE A 1 94 ? -8.191 -6.238 -7.996 1.00 97.00 94 PHE A C 1
ATOM 703 O O . PHE A 1 94 ? -7.563 -6.579 -8.999 1.00 97.00 94 PHE A O 1
ATOM 710 N N . LEU A 1 95 ? -8.395 -4.955 -7.686 1.00 96.31 95 LEU A N 1
ATOM 711 C CA . LEU A 1 95 ? -7.917 -3.847 -8.514 1.00 96.31 95 LEU A CA 1
ATOM 712 C C . LEU A 1 95 ? -6.390 -3.856 -8.639 1.00 96.31 95 LEU A C 1
ATOM 714 O O . LEU A 1 95 ? -5.867 -3.722 -9.743 1.00 96.31 95 LEU A O 1
ATOM 718 N N . LEU A 1 96 ? -5.674 -4.091 -7.539 1.00 95.19 96 LEU A N 1
ATOM 719 C CA . LEU A 1 96 ? -4.214 -4.174 -7.531 1.00 95.19 96 LEU A CA 1
ATOM 720 C C . LEU A 1 96 ? -3.703 -5.331 -8.409 1.00 95.19 96 LEU A C 1
ATOM 722 O O . LEU A 1 96 ? -2.771 -5.153 -9.198 1.00 95.19 96 LEU A O 1
ATOM 726 N N . LEU A 1 97 ? -4.349 -6.500 -8.345 1.00 95.50 97 LEU A N 1
ATOM 727 C CA . LEU A 1 97 ? -4.035 -7.635 -9.219 1.00 95.50 97 LEU A CA 1
ATOM 728 C C . LEU A 1 97 ? -4.304 -7.319 -10.696 1.00 95.50 97 LEU A C 1
ATOM 730 O O . LEU A 1 97 ? -3.504 -7.694 -11.557 1.00 95.50 97 LEU A O 1
ATOM 734 N N . PHE A 1 98 ? -5.404 -6.625 -10.992 1.00 96.56 98 PHE A N 1
ATOM 735 C CA . PHE A 1 98 ? -5.751 -6.200 -12.348 1.00 96.56 98 PHE A CA 1
ATOM 736 C C . PHE A 1 98 ? -4.736 -5.210 -12.910 1.00 96.56 98 PHE A C 1
ATOM 738 O O . PHE A 1 98 ? -4.246 -5.420 -14.018 1.00 96.56 98 PHE A O 1
ATOM 745 N N . VAL A 1 99 ? -4.359 -4.185 -12.144 1.00 95.25 99 VAL A N 1
ATOM 746 C CA . VAL A 1 99 ? -3.324 -3.221 -12.544 1.00 95.25 99 VAL A CA 1
ATOM 747 C C . VAL A 1 99 ? -2.007 -3.947 -12.826 1.00 95.25 99 VAL A C 1
ATOM 749 O O . VAL A 1 99 ? -1.433 -3.788 -13.903 1.00 95.25 99 VAL A O 1
ATOM 752 N N . SER A 1 100 ? -1.574 -4.827 -11.919 1.00 93.88 100 SER A N 1
ATOM 753 C CA . SER A 1 100 ? -0.322 -5.575 -12.075 1.00 93.88 100 SER A CA 1
ATOM 754 C C . SER A 1 100 ? -0.310 -6.460 -13.331 1.00 93.88 100 SER A C 1
ATOM 756 O O . SER A 1 100 ? 0.665 -6.471 -14.088 1.00 93.88 100 SER A O 1
ATOM 758 N N . ARG A 1 101 ? -1.398 -7.198 -13.588 1.00 95.62 101 ARG A N 1
ATOM 759 C CA . ARG A 1 101 ? -1.452 -8.165 -14.696 1.00 95.62 101 ARG A CA 1
ATOM 760 C C . ARG A 1 101 ? -1.814 -7.547 -16.038 1.00 95.62 101 ARG A C 1
ATOM 762 O O . ARG A 1 101 ? -1.214 -7.919 -17.042 1.00 95.62 101 ARG A O 1
ATOM 769 N N . LEU A 1 102 ? -2.803 -6.660 -16.075 1.00 96.25 102 LEU A N 1
ATOM 770 C CA . LEU A 1 102 ? -3.362 -6.147 -17.326 1.00 96.25 102 LEU A CA 1
ATOM 771 C C . LEU A 1 102 ? -2.719 -4.845 -17.786 1.00 96.25 102 LEU A C 1
ATOM 773 O O . LEU A 1 102 ? -2.746 -4.574 -18.980 1.00 96.25 102 LEU A O 1
ATOM 777 N N . LEU A 1 103 ? -2.145 -4.050 -16.880 1.00 95.00 103 LEU A N 1
ATOM 778 C CA . LEU A 1 103 ? -1.504 -2.786 -17.250 1.00 95.00 103 LEU A CA 1
ATOM 779 C C . LEU A 1 103 ? 0.016 -2.918 -17.214 1.00 95.00 103 LEU A C 1
ATOM 781 O O . LEU A 1 103 ? 0.676 -2.730 -18.235 1.00 95.00 103 LEU A O 1
ATOM 785 N N . THR A 1 104 ? 0.580 -3.312 -16.071 1.00 94.62 104 THR A N 1
ATOM 786 C CA . THR A 1 104 ? 2.036 -3.297 -15.885 1.00 94.62 104 THR A CA 1
ATOM 787 C C . THR A 1 104 ? 2.742 -4.335 -16.757 1.00 94.62 104 THR A C 1
ATOM 789 O O . THR A 1 104 ? 3.700 -4.001 -17.452 1.00 94.62 104 THR A O 1
ATOM 792 N N . ALA A 1 105 ? 2.273 -5.587 -16.785 1.00 94.38 105 ALA A N 1
ATOM 793 C CA . ALA A 1 105 ? 2.927 -6.644 -17.563 1.00 94.38 105 ALA A CA 1
ATOM 794 C C . ALA A 1 105 ? 3.024 -6.351 -19.080 1.00 94.38 105 ALA A C 1
ATOM 796 O O . ALA A 1 105 ? 4.135 -6.441 -19.620 1.00 94.38 105 ALA A O 1
ATOM 797 N N . PRO A 1 106 ? 1.939 -5.975 -19.794 1.00 96.00 106 PRO A N 1
ATOM 798 C CA . PRO A 1 106 ? 2.044 -5.637 -21.212 1.00 96.00 106 PRO A CA 1
ATOM 799 C C . PRO A 1 106 ? 2.835 -4.350 -21.458 1.00 96.00 106 PRO A C 1
ATOM 801 O O . PRO A 1 106 ? 3.597 -4.305 -22.424 1.00 96.00 106 PRO A O 1
ATOM 804 N N . ALA A 1 107 ? 2.736 -3.341 -20.583 1.00 94.44 107 ALA A N 1
ATOM 805 C CA . ALA A 1 107 ? 3.539 -2.124 -20.699 1.00 94.44 107 ALA A CA 1
ATOM 806 C C . ALA A 1 107 ? 5.044 -2.428 -20.605 1.00 94.44 107 ALA A C 1
ATOM 808 O O . ALA A 1 107 ? 5.818 -2.014 -21.468 1.00 94.44 107 ALA A O 1
ATOM 809 N N . VAL A 1 108 ? 5.457 -3.236 -19.622 1.00 93.69 108 VAL A N 1
ATOM 810 C CA . VAL A 1 108 ? 6.852 -3.673 -19.457 1.00 93.69 108 VAL A CA 1
ATOM 811 C C . VAL A 1 108 ? 7.322 -4.493 -20.657 1.00 93.69 108 VAL A C 1
ATOM 813 O O . VAL A 1 108 ? 8.444 -4.307 -21.130 1.00 93.69 108 VAL A O 1
ATOM 816 N N . LEU A 1 109 ? 6.482 -5.390 -21.183 1.00 95.12 109 LEU A N 1
ATOM 817 C CA . LEU A 1 109 ? 6.816 -6.161 -22.380 1.00 95.12 109 LEU A CA 1
ATOM 818 C C . LEU A 1 109 ? 7.009 -5.252 -23.602 1.00 95.12 109 LEU A C 1
ATOM 820 O O . LEU A 1 109 ? 7.960 -5.453 -24.357 1.00 95.12 109 LEU A O 1
ATOM 824 N N . ASN A 1 110 ? 6.138 -4.258 -23.786 1.00 94.94 110 ASN A N 1
ATOM 825 C CA . ASN A 1 110 ? 6.239 -3.304 -24.886 1.00 94.94 110 ASN A CA 1
ATOM 826 C C . ASN A 1 110 ? 7.533 -2.484 -24.790 1.00 94.94 110 ASN A C 1
ATOM 828 O O . ASN A 1 110 ? 8.304 -2.441 -25.743 1.00 94.94 110 ASN A O 1
ATOM 832 N N . ILE A 1 111 ? 7.837 -1.948 -23.603 1.00 94.50 111 ILE A N 1
ATOM 833 C CA . ILE A 1 111 ? 9.090 -1.228 -23.333 1.00 94.50 111 ILE A CA 1
ATOM 834 C C . ILE A 1 111 ? 10.305 -2.108 -23.653 1.00 94.50 111 ILE A C 1
ATOM 836 O O . ILE A 1 111 ? 11.229 -1.659 -24.328 1.00 94.50 111 ILE A O 1
ATOM 840 N N . ARG A 1 112 ? 10.308 -3.378 -23.225 1.00 95.06 112 ARG A N 1
ATOM 841 C CA . ARG A 1 112 ? 11.414 -4.313 -23.504 1.00 95.06 112 ARG A CA 1
ATOM 842 C C . ARG A 1 112 ? 11.586 -4.596 -24.992 1.00 95.06 112 ARG A C 1
ATOM 844 O O . ARG A 1 112 ? 12.725 -4.671 -25.444 1.00 95.06 112 ARG A O 1
ATOM 851 N N . LYS A 1 113 ? 10.491 -4.739 -25.744 1.00 95.44 113 LYS A N 1
ATOM 852 C CA . LYS A 1 113 ? 10.528 -4.931 -27.202 1.00 95.44 113 LYS A CA 1
ATOM 853 C C . LYS A 1 113 ? 11.090 -3.699 -27.908 1.00 95.44 113 LYS A C 1
ATOM 855 O O . LYS A 1 113 ? 12.020 -3.837 -28.696 1.00 95.44 113 LYS A O 1
ATOM 860 N N . THR A 1 114 ? 10.574 -2.511 -27.595 1.00 95.19 114 THR A N 1
ATOM 861 C CA . THR A 1 114 ? 11.043 -1.244 -28.177 1.00 95.19 114 THR A CA 1
ATOM 862 C C . THR A 1 114 ? 12.515 -0.998 -27.856 1.00 95.19 114 THR A C 1
ATOM 864 O O . THR A 1 114 ? 13.304 -0.692 -28.745 1.00 95.19 114 THR A O 1
ATOM 867 N N . TYR A 1 115 ? 12.918 -1.223 -26.605 1.00 95.25 115 TYR A N 1
ATOM 868 C CA . TYR A 1 115 ? 14.311 -1.075 -26.194 1.00 95.25 115 TYR A CA 1
ATOM 869 C C . TYR A 1 115 ? 15.227 -2.153 -26.798 1.00 95.25 115 TYR A C 1
ATOM 871 O O . TYR A 1 115 ? 16.361 -1.863 -27.154 1.00 95.25 115 TYR A O 1
ATOM 879 N N . GLY A 1 116 ? 14.743 -3.386 -26.980 1.00 95.31 116 GLY A N 1
ATOM 880 C CA . GLY A 1 116 ? 15.488 -4.444 -27.672 1.00 95.31 116 GLY A CA 1
ATOM 881 C C . GLY A 1 116 ? 15.786 -4.094 -29.133 1.00 95.31 116 GLY A C 1
ATOM 882 O O . GLY A 1 116 ? 16.920 -4.248 -29.575 1.00 95.31 116 GLY A O 1
ATOM 883 N N . LYS A 1 117 ? 14.806 -3.540 -29.863 1.00 95.62 117 LYS A N 1
ATOM 884 C CA . LYS A 1 117 ? 15.020 -3.025 -31.228 1.00 95.62 117 LYS A CA 1
ATOM 885 C C . LYS A 1 117 ? 16.066 -1.910 -31.266 1.00 95.62 117 LYS A C 1
ATOM 887 O O . LYS A 1 117 ? 16.926 -1.903 -32.141 1.00 95.62 117 LYS A O 1
ATOM 892 N N . TYR A 1 118 ? 15.987 -0.980 -30.315 1.00 96.19 118 TYR A N 1
ATOM 893 C CA . TYR A 1 118 ? 16.967 0.093 -30.166 1.00 96.19 118 TYR A CA 1
ATOM 894 C C . TYR A 1 118 ? 18.382 -0.457 -29.956 1.00 96.19 118 TYR A C 1
ATOM 896 O O . TYR A 1 118 ? 19.303 -0.053 -30.660 1.00 96.19 118 TYR A O 1
ATOM 904 N N . GLU A 1 119 ? 18.553 -1.417 -29.046 1.00 96.94 119 GLU A N 1
ATOM 905 C CA . GLU A 1 119 ? 19.844 -2.064 -28.786 1.00 96.94 119 GLU A CA 1
ATOM 906 C C . GLU A 1 119 ? 20.372 -2.795 -30.033 1.00 96.94 119 GLU A C 1
ATOM 908 O O . GLU A 1 119 ? 21.525 -2.609 -30.412 1.00 96.94 119 GLU A O 1
ATOM 913 N N . ALA A 1 120 ? 19.531 -3.550 -30.744 1.00 97.25 120 ALA A N 1
ATOM 914 C CA . ALA A 1 120 ? 19.929 -4.206 -31.993 1.00 97.25 120 ALA A CA 1
ATOM 915 C C . ALA A 1 120 ? 20.414 -3.211 -33.066 1.00 97.25 120 ALA A C 1
ATOM 917 O O . ALA A 1 120 ? 21.356 -3.502 -33.805 1.00 97.25 120 ALA A O 1
ATOM 918 N N . LEU A 1 121 ? 19.812 -2.017 -33.129 1.00 97.31 121 LEU A N 1
ATOM 919 C CA . LEU A 1 121 ? 20.213 -0.952 -34.050 1.00 97.31 121 LEU A CA 1
ATOM 920 C C . LEU A 1 121 ? 21.513 -0.247 -33.618 1.00 97.31 121 LEU A C 1
ATOM 922 O O . LEU A 1 121 ? 22.349 0.087 -34.463 1.00 97.31 121 LEU A O 1
ATOM 926 N N . MET A 1 122 ? 21.698 -0.010 -32.316 1.00 97.88 122 MET A N 1
ATOM 927 C CA . MET A 1 122 ? 22.892 0.663 -31.784 1.00 97.88 122 MET A CA 1
ATOM 928 C C . MET A 1 122 ? 24.149 -0.216 -31.833 1.00 97.88 122 MET A C 1
ATOM 930 O O . MET A 1 122 ? 25.254 0.325 -31.901 1.00 97.88 122 MET A O 1
ATOM 934 N N . TYR A 1 123 ? 23.994 -1.543 -31.801 1.00 98.00 123 TYR A N 1
ATOM 935 C CA . TYR A 1 123 ? 25.090 -2.513 -31.700 1.00 98.00 123 TYR A CA 1
ATOM 936 C C . TYR A 1 123 ? 25.042 -3.536 -32.851 1.00 98.00 123 TYR A C 1
ATOM 938 O O . TYR A 1 123 ? 24.731 -4.711 -32.632 1.00 98.00 123 TYR A O 1
ATOM 946 N N . PRO A 1 124 ? 25.353 -3.133 -34.096 1.00 97.12 124 PRO A N 1
ATOM 947 C CA . PRO A 1 124 ? 25.234 -4.012 -35.259 1.00 97.12 124 PRO A CA 1
ATOM 948 C C . PRO A 1 124 ? 26.141 -5.242 -35.110 1.00 97.12 124 PRO A C 1
ATOM 950 O O . PRO A 1 124 ? 27.361 -5.103 -35.057 1.00 97.12 124 PRO A O 1
ATOM 953 N N . ASN A 1 125 ? 25.553 -6.441 -35.053 1.00 97.19 125 ASN A N 1
ATOM 954 C CA . ASN A 1 125 ? 26.230 -7.730 -34.806 1.00 97.19 125 ASN A CA 1
ATOM 955 C C . ASN A 1 125 ? 26.945 -7.858 -33.443 1.00 97.19 125 ASN A C 1
ATOM 957 O O . ASN A 1 125 ? 27.723 -8.789 -33.252 1.00 97.19 125 ASN A O 1
ATOM 961 N N . HIS A 1 126 ? 26.691 -6.950 -32.498 1.00 98.00 126 HIS A N 1
ATOM 962 C CA . HIS A 1 126 ? 27.336 -6.930 -31.180 1.00 98.00 126 HIS A CA 1
ATOM 963 C C . HIS A 1 126 ? 26.293 -6.931 -30.055 1.00 98.00 126 HIS A C 1
ATOM 965 O O . HIS A 1 126 ? 26.398 -6.165 -29.094 1.00 98.00 126 HIS A O 1
ATOM 971 N N . THR A 1 127 ? 25.279 -7.793 -30.174 1.00 97.94 127 THR A N 1
ATOM 972 C CA . THR A 1 127 ? 24.268 -8.019 -29.135 1.00 97.94 127 THR A CA 1
ATOM 973 C C . THR A 1 127 ? 24.380 -9.407 -28.513 1.00 97.94 127 THR A C 1
ATOM 975 O O . THR A 1 127 ? 24.869 -10.363 -29.112 1.00 97.94 127 THR A O 1
ATOM 978 N N . THR A 1 128 ? 23.910 -9.518 -27.275 1.00 97.38 128 THR A N 1
ATOM 979 C CA . THR A 1 128 ? 23.702 -10.780 -26.563 1.00 97.38 128 THR A CA 1
ATOM 980 C C . THR A 1 128 ? 22.238 -10.885 -26.152 1.00 97.38 128 THR A C 1
ATOM 982 O O . THR A 1 128 ? 21.598 -9.879 -25.839 1.00 97.38 128 THR A O 1
ATOM 985 N N . LEU A 1 129 ? 21.687 -12.099 -26.157 1.00 97.44 129 LEU A N 1
ATOM 986 C CA . LEU A 1 129 ? 20.315 -12.330 -25.715 1.00 97.44 129 LEU A CA 1
ATOM 987 C C . LEU A 1 129 ? 20.264 -12.437 -24.190 1.00 97.44 129 LEU A C 1
ATOM 989 O O . LEU A 1 129 ? 20.996 -13.206 -23.569 1.00 97.44 129 LEU A O 1
ATOM 993 N N . THR A 1 130 ? 19.355 -11.682 -23.580 1.00 95.69 130 THR A N 1
ATOM 994 C CA . THR A 1 130 ? 19.011 -11.838 -22.160 1.00 95.69 130 THR A CA 1
ATOM 995 C C . THR A 1 130 ? 18.309 -13.168 -21.904 1.00 95.69 130 THR A C 1
ATOM 997 O O . THR A 1 130 ? 17.770 -13.787 -22.818 1.00 95.69 130 THR A O 1
ATOM 1000 N N . VAL A 1 131 ? 18.185 -13.552 -20.628 1.00 96.81 131 VAL A N 1
ATOM 1001 C CA . VAL A 1 131 ? 17.367 -14.705 -20.192 1.00 96.81 131 VAL A CA 1
ATOM 1002 C C . VAL A 1 131 ? 15.915 -14.657 -20.692 1.00 96.81 131 VAL A C 1
ATOM 1004 O O . VAL A 1 131 ? 15.255 -15.684 -20.771 1.00 96.81 131 VAL A O 1
ATOM 1007 N N . ASN A 1 132 ? 15.424 -13.466 -21.047 1.00 94.50 132 ASN A N 1
ATOM 1008 C CA . ASN A 1 132 ? 14.077 -13.241 -21.563 1.00 94.50 132 ASN A CA 1
ATOM 1009 C C . ASN A 1 132 ? 14.022 -13.138 -23.103 1.00 94.50 132 ASN A C 1
ATOM 1011 O O . ASN A 1 132 ? 12.979 -12.775 -23.639 1.00 94.50 132 ASN A O 1
ATOM 1015 N N . GLY A 1 133 ? 15.129 -13.393 -23.808 1.00 96.00 133 GLY A N 1
ATOM 1016 C CA . GLY A 1 133 ? 15.196 -13.366 -25.273 1.00 96.00 133 GLY A CA 1
ATOM 1017 C C . GLY A 1 133 ? 15.238 -11.970 -25.908 1.00 96.00 133 GLY A C 1
ATOM 1018 O O . GLY A 1 133 ? 14.934 -11.843 -27.087 1.00 96.00 133 GLY A O 1
ATOM 1019 N N . PHE A 1 134 ? 15.587 -10.922 -25.154 1.00 96.06 134 PHE A N 1
ATOM 1020 C CA . PHE A 1 134 ? 15.781 -9.566 -25.698 1.00 96.06 134 PHE A CA 1
ATOM 1021 C C . PHE A 1 134 ? 17.260 -9.252 -25.911 1.00 96.06 134 PHE A C 1
ATOM 1023 O O . PH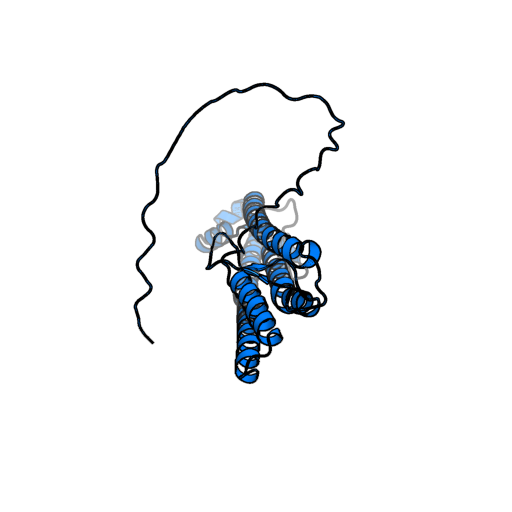E A 1 134 ? 18.064 -9.575 -25.032 1.00 96.06 134 PHE A O 1
ATOM 1030 N N . ASP A 1 135 ? 17.579 -8.562 -27.007 1.00 96.69 135 ASP A N 1
ATOM 1031 C CA . ASP A 1 135 ? 18.922 -8.079 -27.337 1.00 96.69 135 ASP A CA 1
ATOM 1032 C C . ASP A 1 135 ? 19.464 -7.053 -26.326 1.00 96.69 135 ASP A C 1
ATOM 1034 O O . ASP A 1 135 ? 18.745 -6.173 -25.830 1.00 96.69 135 ASP A O 1
ATOM 1038 N N . ARG A 1 136 ? 20.761 -7.170 -26.023 1.00 97.06 136 ARG A N 1
ATOM 1039 C CA . ARG A 1 136 ? 21.554 -6.234 -25.214 1.00 97.06 136 ARG A CA 1
ATOM 1040 C C . ARG A 1 136 ? 22.911 -6.009 -25.853 1.00 97.06 136 ARG A C 1
ATOM 1042 O O . ARG A 1 136 ? 23.613 -6.979 -26.134 1.00 97.06 136 ARG A O 1
ATOM 1049 N N . GLY A 1 137 ? 23.280 -4.752 -26.043 1.00 97.25 137 GLY A N 1
ATOM 1050 C CA . GLY A 1 137 ? 24.565 -4.360 -26.589 1.00 97.25 137 GLY A CA 1
ATOM 1051 C C . GLY A 1 137 ? 25.745 -4.773 -25.721 1.00 97.25 137 GLY A C 1
ATOM 1052 O O . GLY A 1 137 ? 25.688 -4.739 -24.489 1.00 97.25 137 GLY A O 1
ATOM 1053 N N . VAL A 1 138 ? 26.837 -5.149 -26.379 1.00 97.44 138 VAL A N 1
ATOM 1054 C CA . VAL A 1 138 ? 28.128 -5.399 -25.735 1.00 97.44 138 VAL A CA 1
ATOM 1055 C C . VAL A 1 138 ? 28.852 -4.060 -25.516 1.00 97.44 138 VAL A C 1
ATOM 1057 O O . VAL A 1 138 ? 28.971 -3.272 -26.462 1.00 97.44 138 VAL A O 1
ATOM 1060 N N . PRO A 1 139 ? 29.369 -3.775 -24.304 1.00 97.19 139 PRO A N 1
ATOM 1061 C CA . PRO A 1 139 ? 30.107 -2.543 -24.030 1.00 97.19 139 PRO A CA 1
ATOM 1062 C C . PRO A 1 139 ? 31.260 -2.310 -25.021 1.00 97.19 139 PRO A C 1
ATOM 1064 O O . PRO A 1 139 ? 32.012 -3.231 -25.329 1.00 97.19 139 PRO A O 1
ATOM 1067 N N . GLY A 1 140 ? 31.407 -1.072 -25.508 1.00 97.06 140 GLY A N 1
ATOM 1068 C CA . GLY A 1 140 ? 32.474 -0.664 -26.438 1.00 97.06 140 GLY A CA 1
ATOM 1069 C C . GLY A 1 140 ? 32.108 -0.683 -27.929 1.00 97.06 140 GLY A C 1
ATOM 1070 O O . GLY A 1 140 ? 32.820 -0.074 -28.719 1.00 97.06 140 GLY A O 1
ATOM 1071 N N . PHE A 1 141 ? 30.985 -1.296 -28.316 1.00 97.56 141 PHE A N 1
ATOM 1072 C CA . PHE A 1 141 ? 30.551 -1.410 -29.722 1.00 97.56 141 PHE A CA 1
ATOM 1073 C C . PHE A 1 141 ? 29.349 -0.521 -30.080 1.00 97.56 141 PHE A C 1
ATOM 1075 O O . PHE A 1 141 ? 28.661 -0.763 -31.071 1.00 97.56 141 PHE A O 1
ATOM 1082 N N . ARG A 1 142 ? 29.059 0.492 -29.257 1.00 97.69 142 ARG A N 1
ATOM 1083 C CA . ARG A 1 142 ? 27.907 1.380 -29.448 1.00 97.69 142 ARG A CA 1
ATOM 1084 C C . ARG A 1 142 ? 28.176 2.370 -30.582 1.00 97.69 142 ARG A C 1
ATOM 1086 O O . ARG A 1 142 ? 29.128 3.139 -30.502 1.00 97.69 142 ARG A O 1
ATOM 1093 N N . VAL A 1 143 ? 27.304 2.404 -31.589 1.00 97.81 143 VAL A N 1
ATOM 1094 C CA . VAL A 1 143 ? 27.371 3.359 -32.709 1.00 97.81 143 VAL A CA 1
ATOM 1095 C C . VAL A 1 143 ? 26.230 4.370 -32.591 1.00 97.81 143 VAL A C 1
ATOM 1097 O O . VAL A 1 143 ? 25.112 4.116 -33.036 1.00 97.81 143 VAL A O 1
ATOM 1100 N N . GLU A 1 144 ? 26.500 5.529 -31.987 1.00 96.75 144 GLU A N 1
ATOM 1101 C CA . GLU A 1 144 ? 25.476 6.552 -31.697 1.00 96.75 144 GLU A CA 1
ATOM 1102 C C . GLU A 1 144 ? 24.822 7.138 -32.958 1.00 96.75 144 GLU A C 1
ATOM 1104 O O . GLU A 1 144 ? 23.632 7.451 -32.956 1.00 96.75 144 GLU A O 1
ATOM 1109 N N . GLU A 1 145 ? 25.559 7.206 -34.070 1.00 97.88 145 GLU A N 1
ATOM 1110 C CA . GLU A 1 145 ? 25.058 7.696 -35.362 1.00 97.88 145 GLU A CA 1
ATOM 1111 C C . GLU A 1 145 ? 23.874 6.881 -35.898 1.00 97.88 145 GLU A C 1
ATOM 1113 O O . GLU A 1 145 ? 23.052 7.390 -36.664 1.00 97.88 145 GLU A O 1
ATOM 1118 N N . ASN A 1 146 ? 23.750 5.613 -35.491 1.00 97.44 146 ASN A N 1
ATOM 1119 C CA . ASN A 1 146 ? 22.630 4.779 -35.905 1.00 97.44 146 ASN A CA 1
ATOM 1120 C C . ASN A 1 146 ? 21.302 5.252 -35.307 1.00 97.44 146 ASN A C 1
ATOM 1122 O O . ASN A 1 146 ? 20.257 4.934 -35.869 1.00 97.44 146 ASN A O 1
ATOM 1126 N N . PHE A 1 147 ? 21.312 6.038 -34.222 1.00 96.38 147 PHE A N 1
ATOM 1127 C CA . PHE A 1 147 ? 20.077 6.547 -33.627 1.00 96.38 147 PHE A CA 1
ATOM 1128 C C . PHE A 1 147 ? 19.324 7.446 -34.605 1.00 96.38 147 PHE A C 1
ATOM 1130 O O . PHE A 1 147 ? 18.114 7.312 -34.755 1.00 96.38 147 PHE A O 1
ATOM 1137 N N . MET A 1 148 ? 20.051 8.269 -35.367 1.00 97.19 148 MET A N 1
ATOM 1138 C CA . MET A 1 148 ? 19.477 9.167 -36.377 1.00 97.19 148 MET A CA 1
ATOM 1139 C C . MET A 1 148 ? 18.869 8.431 -37.577 1.00 97.19 148 MET A C 1
ATOM 1141 O O . MET A 1 148 ? 18.088 9.018 -38.317 1.00 97.19 148 MET A O 1
ATOM 1145 N N . LYS A 1 149 ? 19.217 7.153 -37.775 1.00 96.56 149 LYS A N 1
ATOM 1146 C CA . LYS A 1 149 ? 18.664 6.306 -38.844 1.00 96.56 149 LYS A CA 1
ATOM 1147 C C . LYS A 1 149 ? 17.337 5.656 -38.449 1.00 96.56 149 LYS A C 1
ATOM 1149 O O . LYS A 1 149 ? 16.664 5.095 -39.308 1.00 96.56 149 LYS A O 1
ATOM 1154 N N . MET A 1 150 ? 16.997 5.683 -37.161 1.00 95.75 150 MET A N 1
ATOM 1155 C CA . MET A 1 150 ? 15.745 5.145 -36.643 1.00 95.75 150 MET A CA 1
ATOM 1156 C C . MET A 1 150 ? 14.570 6.038 -37.034 1.00 95.75 150 MET A C 1
ATOM 1158 O O . MET A 1 150 ? 14.725 7.254 -37.159 1.00 95.75 150 MET A O 1
ATOM 1162 N N . ASP A 1 151 ? 13.390 5.442 -37.190 1.00 97.62 151 ASP A N 1
ATOM 1163 C CA . ASP A 1 151 ? 12.181 6.210 -37.455 1.00 97.62 151 ASP A CA 1
ATOM 1164 C C . ASP A 1 151 ? 11.894 7.201 -36.301 1.00 97.62 151 ASP A C 1
ATOM 1166 O O . ASP A 1 151 ? 12.033 6.829 -35.127 1.00 97.62 151 ASP A O 1
ATOM 1170 N N . PRO A 1 152 ? 11.495 8.456 -36.590 1.00 96.88 152 PRO A N 1
ATOM 1171 C CA . PRO A 1 152 ? 11.236 9.458 -35.560 1.00 96.88 152 PRO A CA 1
ATOM 1172 C C . PRO A 1 152 ? 10.179 9.046 -34.524 1.00 96.88 152 PRO A C 1
ATOM 1174 O O . PRO A 1 152 ? 10.224 9.523 -33.387 1.00 96.88 152 PRO A O 1
ATOM 1177 N N . GLU A 1 153 ? 9.220 8.185 -34.877 1.00 95.88 153 GLU A N 1
ATOM 1178 C CA . GLU A 1 153 ? 8.219 7.682 -33.933 1.00 95.88 153 GLU A CA 1
ATOM 1179 C C . GLU A 1 153 ? 8.843 6.702 -32.929 1.00 95.88 153 GLU A C 1
ATOM 1181 O O . GLU A 1 153 ? 8.632 6.832 -31.719 1.00 95.88 153 GLU A O 1
ATOM 1186 N N . GLU A 1 154 ? 9.689 5.781 -33.399 1.00 94.81 154 GLU A N 1
ATOM 1187 C CA . GLU A 1 154 ? 10.416 4.849 -32.531 1.00 94.81 154 GLU A CA 1
ATOM 1188 C C . GLU A 1 154 ? 11.416 5.588 -31.625 1.00 94.81 154 GLU A C 1
ATOM 1190 O O . GLU A 1 154 ? 11.494 5.283 -30.431 1.00 94.81 154 GLU A O 1
ATOM 1195 N N . GLN A 1 155 ? 12.103 6.617 -32.141 1.00 95.50 155 GLN A N 1
ATOM 1196 C CA . GLN A 1 155 ? 12.973 7.490 -31.338 1.00 95.50 155 GLN A CA 1
ATOM 1197 C C . GLN A 1 155 ? 12.210 8.119 -30.167 1.00 95.50 155 GLN A C 1
ATOM 1199 O O . GLN A 1 155 ? 12.663 8.056 -29.022 1.00 95.50 155 GLN A O 1
ATOM 1204 N N . ARG A 1 156 ? 11.027 8.694 -30.429 1.00 94.81 156 ARG A N 1
ATOM 1205 C CA . ARG A 1 156 ? 10.173 9.267 -29.376 1.00 94.81 156 ARG A CA 1
ATOM 1206 C C . ARG A 1 156 ? 9.756 8.209 -28.363 1.00 94.81 156 ARG A C 1
ATOM 1208 O O . ARG A 1 156 ? 9.818 8.476 -27.165 1.00 94.81 156 ARG A O 1
ATOM 1215 N N . GLY A 1 157 ? 9.379 7.019 -28.829 1.00 93.62 157 GLY A N 1
ATOM 1216 C CA . GLY A 1 157 ? 9.011 5.903 -27.962 1.00 93.62 157 GLY A CA 1
ATOM 1217 C C . GLY A 1 157 ? 10.132 5.511 -26.996 1.00 93.62 157 GLY A C 1
ATOM 1218 O O . GLY A 1 157 ? 9.873 5.284 -25.818 1.00 93.62 157 GLY A O 1
ATOM 1219 N N . ILE A 1 158 ? 11.384 5.496 -27.459 1.00 94.75 158 ILE A N 1
ATOM 1220 C CA . ILE A 1 158 ? 12.559 5.195 -26.625 1.00 94.75 158 ILE A CA 1
ATOM 1221 C C . ILE A 1 158 ? 12.837 6.326 -25.633 1.00 94.75 158 ILE A C 1
ATOM 1223 O O . ILE A 1 158 ? 13.074 6.057 -24.455 1.00 94.75 158 ILE A O 1
ATOM 1227 N N . CYS A 1 159 ? 12.751 7.583 -26.077 1.00 92.25 159 CYS A N 1
ATOM 1228 C CA . CYS A 1 159 ? 12.931 8.754 -25.215 1.00 92.25 159 CYS A CA 1
ATOM 1229 C C . CYS A 1 159 ? 11.864 8.860 -24.111 1.00 92.25 159 CYS A C 1
ATOM 1231 O O . CYS A 1 159 ? 12.105 9.499 -23.091 1.00 92.25 159 CYS A O 1
ATOM 1233 N N . GLN A 1 160 ? 10.697 8.235 -24.288 1.00 91.19 160 GLN A N 1
ATOM 1234 C CA . GLN A 1 160 ? 9.641 8.173 -23.273 1.00 91.19 160 GLN A CA 1
ATOM 1235 C C . GLN A 1 160 ? 9.845 7.060 -22.239 1.00 91.19 160 GLN A C 1
ATOM 1237 O O . GLN A 1 160 ? 9.125 7.026 -21.242 1.00 91.19 160 GLN A O 1
ATOM 1242 N N . VAL A 1 161 ? 10.802 6.148 -22.436 1.00 92.19 161 VAL A N 1
ATOM 1243 C CA . VAL A 1 161 ? 11.069 5.081 -21.469 1.00 92.19 161 VAL A CA 1
ATOM 1244 C C . VAL A 1 161 ? 11.747 5.687 -20.231 1.00 92.19 161 VAL A C 1
ATOM 1246 O O . VAL A 1 161 ? 12.884 6.154 -20.340 1.00 92.19 161 VAL A O 1
ATOM 1249 N N . PRO A 1 162 ? 11.134 5.626 -19.030 1.00 85.25 162 PRO A N 1
ATOM 1250 C CA . PRO A 1 162 ? 11.696 6.244 -17.822 1.00 85.25 162 PRO A CA 1
ATOM 1251 C C . PRO A 1 162 ? 13.069 5.686 -17.420 1.00 85.25 162 PRO A C 1
ATOM 1253 O O . PRO A 1 162 ? 13.865 6.374 -16.787 1.00 85.25 162 PRO A O 1
ATOM 1256 N N . LEU A 1 163 ? 13.375 4.446 -17.827 1.00 83.31 163 LEU A N 1
ATOM 1257 C CA . LEU A 1 163 ? 14.670 3.793 -17.592 1.00 83.31 163 LEU A CA 1
ATOM 1258 C C . LEU A 1 163 ? 15.845 4.480 -18.306 1.00 83.31 163 LEU A C 1
ATOM 1260 O O . LEU A 1 163 ? 16.991 4.199 -17.969 1.00 83.31 163 LEU A O 1
ATOM 1264 N N . SER A 1 164 ? 15.586 5.377 -19.262 1.00 82.56 164 SER A N 1
ATOM 1265 C CA . SER A 1 164 ? 16.636 6.157 -19.927 1.00 82.56 164 SER A CA 1
ATOM 1266 C C . SER A 1 164 ? 17.352 7.129 -18.980 1.00 82.56 164 SER A C 1
ATOM 1268 O O . SER A 1 164 ? 18.509 7.467 -19.225 1.00 82.56 164 SER A O 1
ATOM 1270 N N . HIS A 1 165 ? 16.710 7.535 -17.875 1.00 87.81 165 HIS A N 1
ATOM 1271 C CA . HIS A 1 165 ? 17.291 8.435 -16.880 1.00 87.81 165 HIS A CA 1
ATOM 1272 C C . HIS A 1 165 ? 17.145 7.856 -15.457 1.00 87.81 165 HIS A C 1
ATOM 1274 O O . HIS A 1 165 ? 16.175 8.159 -14.755 1.00 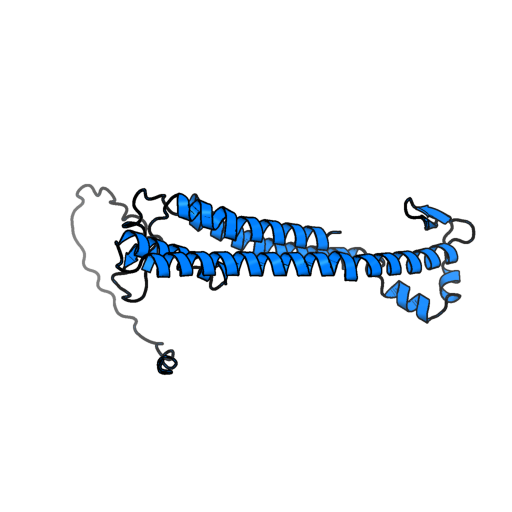87.81 165 HIS A O 1
ATOM 1280 N N . PRO A 1 166 ? 18.104 7.035 -14.982 1.00 89.12 166 PRO A N 1
ATOM 1281 C CA . PRO A 1 166 ? 17.964 6.276 -13.735 1.00 89.12 166 PRO A CA 1
ATOM 1282 C C . PRO A 1 166 ? 17.735 7.165 -12.509 1.00 89.12 166 PRO A C 1
ATOM 1284 O O . PRO A 1 166 ? 16.960 6.801 -11.632 1.00 89.12 166 PRO A O 1
ATOM 1287 N N . TRP A 1 167 ? 18.324 8.363 -12.471 1.00 93.88 167 TRP A N 1
ATOM 1288 C CA . TRP A 1 167 ? 18.100 9.318 -11.382 1.00 93.88 167 TRP A CA 1
ATOM 1289 C C . TRP A 1 167 ? 16.652 9.794 -11.295 1.00 93.88 167 TRP A C 1
ATOM 1291 O O . TRP A 1 167 ? 16.125 9.935 -10.199 1.00 93.88 167 TRP A O 1
ATOM 1301 N N . PHE A 1 168 ? 15.994 9.989 -12.441 1.00 90.88 168 PHE A N 1
ATOM 1302 C CA . PHE A 1 168 ? 14.599 10.426 -12.471 1.00 90.88 168 PHE A CA 1
ATOM 1303 C C . PHE A 1 168 ? 13.681 9.312 -11.962 1.00 90.88 168 PHE A C 1
ATOM 1305 O O . PHE A 1 168 ? 12.818 9.553 -11.120 1.00 90.88 168 PHE A O 1
ATOM 1312 N N . LEU A 1 169 ? 13.928 8.074 -12.405 1.00 91.19 169 LEU A N 1
ATOM 1313 C CA . LEU A 1 169 ? 13.222 6.898 -11.904 1.00 91.19 169 LEU A CA 1
ATOM 1314 C C . LEU A 1 169 ? 13.420 6.717 -10.390 1.00 91.19 169 LEU A C 1
ATOM 1316 O O . LEU A 1 169 ? 12.441 6.529 -9.675 1.00 91.19 169 LEU A O 1
ATOM 1320 N N . ILE A 1 170 ? 14.658 6.821 -9.893 1.00 93.75 170 ILE A N 1
ATOM 1321 C CA . ILE A 1 170 ? 14.962 6.724 -8.456 1.00 93.75 170 ILE A CA 1
ATOM 1322 C C . ILE A 1 170 ? 14.202 7.793 -7.668 1.00 93.75 170 ILE A C 1
ATOM 1324 O O . ILE A 1 170 ? 13.626 7.471 -6.634 1.00 93.75 170 ILE A O 1
ATOM 1328 N N . SER A 1 171 ? 14.143 9.039 -8.150 1.00 95.75 171 SER A N 1
ATOM 1329 C CA . SER A 1 171 ? 13.374 10.099 -7.488 1.00 95.75 171 SER A CA 1
ATOM 1330 C C . SER A 1 171 ? 11.882 9.772 -7.400 1.00 95.75 171 SER A C 1
ATOM 1332 O O . SER A 1 171 ? 11.289 9.950 -6.338 1.00 95.75 171 SER A O 1
ATOM 1334 N N . ILE A 1 172 ? 11.276 9.250 -8.472 1.00 94.06 172 ILE A N 1
ATOM 1335 C CA . ILE A 1 172 ? 9.862 8.841 -8.464 1.00 94.06 172 ILE A CA 1
ATOM 1336 C C . ILE A 1 172 ? 9.632 7.692 -7.478 1.00 94.06 172 ILE A C 1
ATOM 1338 O O . ILE A 1 172 ? 8.718 7.763 -6.658 1.00 94.06 172 ILE A O 1
ATOM 1342 N N . LEU A 1 173 ? 10.470 6.652 -7.527 1.00 93.88 173 LEU A N 1
ATOM 1343 C CA . LEU A 1 173 ? 10.369 5.501 -6.626 1.00 93.88 173 LEU A CA 1
ATOM 1344 C C . LEU A 1 173 ? 10.584 5.898 -5.164 1.00 93.88 173 LEU A C 1
ATOM 1346 O O . LEU A 1 173 ? 9.927 5.366 -4.273 1.00 93.88 173 LEU A O 1
ATOM 1350 N N . PHE A 1 174 ? 11.471 6.858 -4.912 1.00 96.25 174 PHE A N 1
ATOM 1351 C CA . PHE A 1 174 ? 11.707 7.394 -3.581 1.00 96.25 174 PHE A CA 1
ATOM 1352 C C . PHE A 1 174 ? 10.475 8.129 -3.047 1.00 96.25 174 PHE A C 1
ATOM 1354 O O . PHE A 1 174 ? 10.024 7.821 -1.947 1.00 96.25 174 PHE A O 1
ATOM 1361 N N . ILE A 1 175 ? 9.880 9.030 -3.839 1.00 97.06 175 ILE A N 1
ATOM 1362 C CA . ILE A 1 175 ? 8.632 9.717 -3.467 1.00 97.06 175 ILE A CA 1
ATOM 1363 C C . ILE A 1 175 ? 7.527 8.692 -3.198 1.00 97.06 175 ILE A C 1
ATOM 1365 O O . ILE A 1 175 ? 6.876 8.755 -2.160 1.00 97.06 175 ILE A O 1
ATOM 1369 N N . TRP A 1 176 ? 7.368 7.705 -4.083 1.00 96.25 176 TRP A N 1
ATOM 1370 C CA . TRP A 1 176 ? 6.400 6.621 -3.912 1.00 96.25 176 TRP A CA 1
ATOM 1371 C C . TRP A 1 176 ? 6.604 5.846 -2.604 1.00 96.25 176 TRP A C 1
ATOM 1373 O O . TRP A 1 176 ? 5.651 5.602 -1.863 1.00 96.25 176 TRP A O 1
ATOM 1383 N N . THR A 1 177 ? 7.855 5.499 -2.293 1.00 96.50 177 THR A N 1
ATOM 1384 C CA . THR A 1 177 ? 8.215 4.786 -1.061 1.00 96.50 177 THR A CA 1
ATOM 1385 C C . THR A 1 177 ? 7.905 5.634 0.171 1.00 96.50 177 THR A C 1
ATOM 1387 O O . THR A 1 177 ? 7.366 5.113 1.143 1.00 96.50 177 THR A O 1
ATOM 1390 N N . LEU A 1 178 ? 8.186 6.943 0.136 1.00 97.38 178 LEU A N 1
ATOM 1391 C CA . LEU A 1 178 ? 7.843 7.859 1.227 1.00 97.38 178 LEU A CA 1
ATOM 1392 C C . LEU A 1 178 ? 6.329 7.957 1.433 1.00 97.38 178 LEU A C 1
ATOM 1394 O O . LEU A 1 178 ? 5.876 7.902 2.573 1.00 97.38 178 LEU A O 1
ATOM 1398 N N . THR A 1 179 ? 5.544 8.042 0.357 1.00 97.19 179 THR A N 1
ATOM 1399 C CA . THR A 1 179 ? 4.078 8.019 0.447 1.00 97.19 179 THR A CA 1
ATOM 1400 C C . THR A 1 179 ? 3.589 6.723 1.093 1.00 97.19 179 THR A C 1
ATOM 1402 O O . THR A 1 179 ? 2.790 6.770 2.025 1.00 97.19 179 THR A O 1
ATOM 1405 N N . CYS A 1 180 ? 4.122 5.568 0.678 1.00 96.81 180 CYS A N 1
ATOM 1406 C CA . CYS A 1 180 ? 3.791 4.290 1.311 1.00 96.81 180 CYS A CA 1
ATOM 1407 C C . CYS A 1 180 ? 4.221 4.249 2.787 1.00 96.81 180 CYS A C 1
ATOM 1409 O O . CYS A 1 180 ? 3.520 3.677 3.616 1.00 96.81 180 CYS A O 1
ATOM 1411 N N . GLN A 1 181 ? 5.350 4.865 3.139 1.00 96.94 181 GLN A N 1
ATOM 1412 C CA . GLN A 1 181 ? 5.853 4.893 4.511 1.00 96.94 181 GLN A CA 1
ATOM 1413 C C . GLN A 1 181 ? 4.994 5.759 5.439 1.00 96.94 181 GLN A C 1
ATOM 1415 O O . GLN A 1 181 ? 4.815 5.395 6.600 1.00 96.94 181 GLN A O 1
ATOM 1420 N N . ILE A 1 182 ? 4.453 6.879 4.947 1.00 96.69 182 ILE A N 1
ATOM 1421 C CA . ILE A 1 182 ? 3.516 7.726 5.704 1.00 96.69 182 ILE A CA 1
ATOM 1422 C C . ILE A 1 182 ? 2.271 6.915 6.074 1.00 96.69 182 ILE A C 1
ATOM 1424 O O . ILE A 1 182 ? 1.901 6.852 7.245 1.00 96.69 182 ILE A O 1
ATOM 1428 N N . GLU A 1 183 ? 1.689 6.217 5.099 1.00 95.69 183 GLU A N 1
ATOM 1429 C CA . GLU A 1 183 ? 0.540 5.338 5.335 1.00 95.69 183 GLU A CA 1
ATOM 1430 C C . GLU A 1 183 ? 0.883 4.191 6.294 1.00 95.69 183 GLU A C 1
ATOM 1432 O O . GLU A 1 183 ? 0.114 3.875 7.201 1.00 95.69 183 GLU A O 1
ATOM 1437 N N . LEU A 1 184 ? 2.063 3.580 6.145 1.00 96.38 184 LEU A N 1
ATOM 1438 C CA . LEU A 1 184 ? 2.491 2.478 7.007 1.00 96.38 184 LEU A CA 1
ATOM 1439 C C . LEU A 1 184 ? 2.656 2.944 8.452 1.00 96.38 184 LEU A C 1
ATOM 1441 O O . LEU A 1 184 ? 2.266 2.236 9.380 1.00 96.38 184 LEU A O 1
ATOM 1445 N N . ARG A 1 185 ? 3.210 4.144 8.639 1.00 96.69 185 ARG A N 1
ATOM 1446 C CA . ARG A 1 185 ? 3.353 4.772 9.948 1.00 96.69 185 ARG A CA 1
ATOM 1447 C C . ARG A 1 185 ? 1.991 5.026 10.590 1.00 96.69 185 ARG A C 1
ATOM 1449 O O . ARG A 1 185 ? 1.828 4.651 11.743 1.00 96.69 185 ARG A O 1
ATOM 1456 N N . ALA A 1 186 ? 1.016 5.563 9.856 1.00 94.62 186 ALA A N 1
ATOM 1457 C CA . ALA A 1 186 ? -0.336 5.781 10.377 1.00 94.62 186 ALA A CA 1
ATOM 1458 C C . ALA A 1 186 ? -1.010 4.465 10.820 1.00 94.62 186 ALA A C 1
ATOM 1460 O O . ALA A 1 186 ? -1.622 4.387 11.890 1.00 94.62 186 ALA A O 1
ATOM 1461 N N . ILE A 1 187 ? -0.838 3.388 10.041 1.00 95.06 187 ILE A N 1
ATOM 1462 C CA . ILE A 1 187 ? -1.323 2.047 10.409 1.00 95.06 187 ILE A CA 1
ATOM 1463 C C . ILE A 1 187 ? -0.621 1.544 11.670 1.00 95.06 187 ILE A C 1
ATOM 1465 O O . ILE A 1 187 ? -1.271 0.994 12.557 1.00 95.06 187 ILE A O 1
ATOM 1469 N N . PHE A 1 188 ? 0.698 1.721 11.754 1.00 96.56 188 PHE A N 1
ATOM 1470 C CA . PHE A 1 188 ? 1.485 1.285 12.899 1.00 96.56 188 PHE A CA 1
ATOM 1471 C C . PHE A 1 188 ? 1.125 2.058 14.170 1.00 96.56 188 PHE A C 1
ATOM 1473 O O . PHE A 1 188 ? 0.925 1.438 15.208 1.00 96.56 188 PHE A O 1
ATOM 1480 N N . GLU A 1 189 ? 0.975 3.380 14.097 1.00 95.00 189 GLU A N 1
ATOM 1481 C CA . GLU A 1 189 ? 0.528 4.216 15.217 1.00 95.00 189 GLU A CA 1
ATOM 1482 C C . GLU A 1 189 ? -0.860 3.776 15.700 1.00 95.00 189 GLU A C 1
ATOM 1484 O O . GLU A 1 189 ? -1.051 3.542 16.893 1.00 95.00 189 GLU A O 1
ATOM 1489 N N . THR A 1 190 ? -1.792 3.529 14.776 1.00 93.69 190 THR A N 1
ATOM 1490 C CA . THR A 1 190 ? -3.120 2.982 15.096 1.00 93.69 190 THR A CA 1
ATOM 1491 C C . THR A 1 190 ? -3.026 1.602 15.753 1.00 93.69 190 THR A C 1
ATOM 1493 O O . THR A 1 190 ? -3.708 1.332 16.743 1.00 93.69 190 THR A O 1
ATOM 1496 N N . ALA A 1 191 ? -2.163 0.721 15.241 1.00 95.88 191 ALA A N 1
ATOM 1497 C CA . ALA A 1 191 ? -1.955 -0.611 15.795 1.00 95.88 191 ALA A CA 1
ATOM 1498 C C . ALA A 1 191 ? -1.361 -0.551 17.209 1.00 95.88 191 ALA A C 1
ATOM 1500 O O . ALA A 1 191 ? -1.864 -1.220 18.108 1.00 95.88 191 ALA A O 1
ATOM 1501 N N . VAL A 1 192 ? -0.331 0.273 17.424 1.00 96.31 192 VAL A N 1
ATOM 1502 C CA . VAL A 1 192 ? 0.294 0.496 18.735 1.00 96.31 192 VAL A CA 1
ATOM 1503 C C . VAL A 1 192 ? -0.717 1.055 19.725 1.00 96.31 192 VAL A C 1
ATOM 1505 O O . VAL A 1 192 ? -0.821 0.523 20.828 1.00 96.31 192 VAL A O 1
ATOM 1508 N N . ARG A 1 193 ? -1.498 2.067 19.337 1.00 93.50 193 ARG A N 1
ATOM 1509 C CA . ARG A 1 193 ? -2.527 2.652 20.204 1.00 93.50 193 ARG A CA 1
ATOM 1510 C C . ARG A 1 193 ? -3.577 1.615 20.599 1.00 93.50 193 ARG A C 1
ATOM 1512 O O . ARG A 1 193 ? -3.711 1.326 21.781 1.00 93.50 193 ARG A O 1
ATOM 1519 N N . LEU A 1 194 ? -4.239 0.988 19.625 1.00 93.12 194 LEU A N 1
ATOM 1520 C CA . LEU A 1 194 ? -5.382 0.102 19.880 1.00 93.12 194 LEU A CA 1
ATOM 1521 C C . LEU A 1 194 ? -5.004 -1.264 20.468 1.00 93.12 194 LEU A C 1
ATOM 1523 O O . LEU A 1 194 ? -5.731 -1.809 21.301 1.00 93.12 194 LEU A O 1
ATOM 1527 N N . LEU A 1 195 ? -3.913 -1.876 19.999 1.00 95.69 195 LEU A N 1
ATOM 1528 C CA . LEU A 1 195 ? -3.563 -3.243 20.396 1.00 95.69 195 LEU A CA 1
ATOM 1529 C C . LEU A 1 195 ? -2.647 -3.269 21.621 1.00 95.69 195 LEU A C 1
ATOM 1531 O O . LEU A 1 195 ? -2.855 -4.107 22.506 1.00 95.69 195 LEU A O 1
ATOM 1535 N N . TRP A 1 196 ? -1.660 -2.368 21.673 1.00 96.31 196 TRP A N 1
ATOM 1536 C CA . TRP A 1 196 ? -0.615 -2.379 22.698 1.00 96.31 196 TRP A CA 1
ATOM 1537 C C . TRP A 1 196 ? -0.860 -1.404 23.848 1.00 96.31 196 TRP A C 1
ATOM 1539 O O . TRP A 1 196 ? -0.730 -1.825 24.994 1.00 96.31 196 TRP A O 1
ATOM 1549 N N . ARG A 1 197 ? -1.189 -0.134 23.577 1.00 95.19 197 ARG A N 1
ATOM 1550 C CA . ARG A 1 197 ? -1.356 0.878 24.635 1.00 95.19 197 ARG A CA 1
ATOM 1551 C C . ARG A 1 197 ? -2.689 0.756 25.361 1.00 95.19 197 ARG A C 1
ATOM 1553 O O . ARG A 1 197 ? -2.700 0.829 26.583 1.00 95.19 197 ARG A O 1
ATOM 1560 N N . THR A 1 198 ? -3.792 0.537 24.644 1.00 94.31 198 THR A N 1
ATOM 1561 C CA . THR A 1 198 ? -5.101 0.376 25.288 1.00 94.31 198 THR A CA 1
ATOM 1562 C C . THR A 1 198 ? -5.077 -0.853 26.206 1.00 94.31 198 THR A C 1
ATOM 1564 O O . THR A 1 198 ? -4.789 -1.954 25.721 1.00 94.31 198 THR A O 1
ATOM 1567 N N . PRO A 1 199 ? -5.374 -0.728 27.511 1.00 95.50 199 PRO A N 1
ATOM 1568 C CA . PRO A 1 199 ? -5.364 -1.860 28.428 1.00 95.50 199 PRO A CA 1
ATOM 1569 C C . PRO A 1 199 ? -6.416 -2.903 28.034 1.00 95.50 199 PRO A C 1
ATOM 1571 O O . PRO A 1 199 ? -7.455 -2.611 27.435 1.00 95.50 199 PRO A O 1
ATOM 1574 N N . THR A 1 200 ? -6.119 -4.165 28.334 1.00 96.38 200 THR A N 1
ATOM 1575 C CA . THR A 1 200 ? -7.035 -5.273 28.055 1.00 96.38 200 THR A CA 1
ATOM 1576 C C . THR A 1 200 ? -7.963 -5.469 29.247 1.00 96.38 200 THR A C 1
ATOM 1578 O O . THR A 1 200 ? -7.509 -5.899 30.305 1.00 96.38 200 THR A O 1
ATOM 1581 N N . VAL A 1 201 ? -9.255 -5.195 29.071 1.00 95.75 201 VAL A N 1
ATOM 1582 C CA . VAL A 1 201 ? -10.268 -5.384 30.121 1.00 95.75 201 VAL A CA 1
ATOM 1583 C C . VAL A 1 201 ? -10.934 -6.763 30.000 1.00 95.75 201 VAL A C 1
ATOM 1585 O O . VAL A 1 201 ? -11.212 -7.211 28.882 1.00 95.75 201 VAL A O 1
ATOM 1588 N N . PRO A 1 202 ? -11.172 -7.479 31.117 1.00 92.69 202 PRO A N 1
ATOM 1589 C CA . PRO A 1 202 ? -11.833 -8.786 31.093 1.00 92.69 202 PRO A CA 1
ATOM 1590 C C . PRO A 1 202 ? -13.344 -8.666 30.861 1.00 92.69 202 PRO A C 1
ATOM 1592 O O . PRO A 1 202 ? -13.947 -9.574 30.289 1.00 92.69 202 PRO A O 1
ATOM 1595 N N . SER A 1 203 ? -13.943 -7.552 31.293 1.00 89.69 203 SER A N 1
ATOM 1596 C CA . SER A 1 203 ? -15.360 -7.243 31.122 1.00 89.69 203 SER A CA 1
ATOM 1597 C C . SER A 1 203 ? -15.546 -6.195 30.034 1.00 89.69 203 SER A C 1
ATOM 1599 O O . SER A 1 203 ? -14.831 -5.200 29.972 1.00 89.69 203 SER A O 1
ATOM 1601 N N . THR A 1 204 ? -16.539 -6.409 29.179 1.00 85.69 204 THR A N 1
ATOM 1602 C CA . THR A 1 204 ? -16.940 -5.473 28.121 1.00 85.69 204 THR A CA 1
ATOM 1603 C C . THR A 1 204 ? -17.697 -4.249 28.643 1.00 85.69 204 THR A C 1
ATOM 1605 O O . THR A 1 204 ? -17.868 -3.297 27.891 1.00 85.69 204 THR A O 1
ATOM 1608 N N . GLN A 1 205 ? -18.141 -4.267 29.904 1.00 85.19 205 GLN A N 1
ATOM 1609 C CA . GLN A 1 205 ? -18.847 -3.140 30.527 1.00 85.19 205 GLN A CA 1
ATOM 1610 C C . GLN A 1 205 ? -17.901 -1.977 30.859 1.00 85.19 205 GLN A C 1
ATOM 1612 O O . GLN A 1 205 ? -18.307 -0.826 30.778 1.00 85.19 205 GLN A O 1
ATOM 1617 N N . ASP A 1 206 ? -16.624 -2.269 31.122 1.00 87.88 206 ASP A N 1
ATOM 1618 C CA . ASP A 1 206 ? -15.602 -1.269 31.470 1.00 87.88 206 ASP A CA 1
ATOM 1619 C C . ASP A 1 206 ? -14.857 -0.727 30.231 1.00 87.88 206 ASP A C 1
ATOM 1621 O O . ASP A 1 206 ? -13.781 -0.148 30.335 1.00 87.88 206 ASP A O 1
ATOM 1625 N N . VAL A 1 207 ? -15.378 -0.980 29.026 1.00 88.25 207 VAL A N 1
ATOM 1626 C CA . VAL A 1 207 ? -14.730 -0.594 27.757 1.00 88.25 207 VAL A CA 1
ATOM 1627 C C . VAL A 1 207 ? -14.911 0.894 27.470 1.00 88.25 207 VAL A C 1
ATOM 1629 O O . VAL A 1 207 ? -14.022 1.517 26.892 1.00 88.25 207 VAL A O 1
ATOM 1632 N N . THR A 1 208 ? -16.051 1.463 27.857 1.00 90.12 208 THR A N 1
ATOM 1633 C CA . THR A 1 208 ? -16.407 2.853 27.562 1.00 90.12 208 THR A CA 1
ATOM 1634 C C . THR A 1 208 ? -16.782 3.603 28.821 1.00 90.12 208 THR A C 1
ATOM 1636 O O . THR A 1 208 ? -17.611 3.116 29.589 1.00 90.12 208 THR A O 1
ATOM 1639 N N . ARG A 1 209 ? -16.261 4.823 28.969 1.00 88.44 209 ARG A N 1
ATOM 1640 C CA . ARG A 1 209 ? -16.806 5.806 29.905 1.00 88.44 209 ARG A CA 1
ATOM 1641 C C . ARG A 1 209 ? -17.421 6.973 29.128 1.00 88.44 209 ARG A C 1
ATOM 1643 O O . ARG A 1 209 ? -16.809 7.429 28.157 1.00 88.44 209 ARG A O 1
ATOM 1650 N N . PRO A 1 210 ? -18.641 7.410 29.487 1.00 86.81 210 PRO A N 1
ATOM 1651 C CA . PRO A 1 210 ? -19.164 8.669 28.979 1.00 86.81 210 PRO A CA 1
ATOM 1652 C C . PRO A 1 210 ? -18.249 9.799 29.459 1.00 86.81 210 PRO A C 1
ATOM 1654 O O . PRO A 1 210 ? -17.816 9.788 30.610 1.00 86.81 210 PRO A O 1
ATOM 1657 N N . ASP A 1 211 ? -17.926 10.723 28.563 1.00 86.50 211 ASP A N 1
ATOM 1658 C CA . ASP A 1 211 ? -17.163 11.917 28.910 1.00 86.50 211 ASP A CA 1
ATOM 1659 C C . ASP A 1 211 ? -18.060 12.862 29.733 1.00 86.50 211 ASP A C 1
ATOM 1661 O O . ASP A 1 211 ? -19.172 13.188 29.310 1.00 86.50 211 ASP A O 1
ATOM 1665 N N . GLU A 1 212 ? -17.612 13.259 30.928 1.00 87.75 212 GLU A N 1
ATOM 1666 C CA . GLU A 1 212 ? -18.387 14.122 31.833 1.00 87.75 212 GLU A CA 1
ATOM 1667 C C . GLU A 1 212 ? -18.552 15.543 31.274 1.00 87.75 212 GLU A C 1
ATOM 1669 O O . GLU A 1 212 ? -19.548 16.210 31.566 1.00 87.75 212 GLU A O 1
ATOM 1674 N N . GLU A 1 213 ? -17.611 16.003 30.445 1.00 87.38 213 GLU A N 1
ATOM 1675 C CA . GLU A 1 213 ? -17.644 17.348 29.868 1.00 87.38 213 GLU A CA 1
ATOM 1676 C C . GLU A 1 213 ? -18.428 17.402 28.550 1.00 87.38 213 GLU A C 1
ATOM 1678 O O . GLU A 1 213 ? -19.020 18.433 28.211 1.00 87.38 213 GLU A O 1
ATOM 1683 N N . GLN A 1 214 ? -18.457 16.296 27.799 1.00 85.25 214 GLN A N 1
ATOM 1684 C CA . GLN A 1 214 ? -19.071 16.225 26.474 1.00 85.25 214 GLN A CA 1
ATOM 1685 C C . GLN A 1 214 ? -20.035 15.039 26.363 1.00 85.25 214 GLN A C 1
ATOM 1687 O O . GLN A 1 214 ? -19.653 13.941 25.973 1.00 85.25 214 GLN A O 1
ATOM 1692 N N . ASP A 1 215 ? -21.331 15.307 26.554 1.00 80.75 215 ASP A N 1
ATOM 1693 C CA . ASP A 1 215 ? -22.448 14.333 26.552 1.00 80.75 215 ASP A CA 1
ATOM 1694 C C . ASP A 1 215 ? -22.623 13.525 25.235 1.00 80.75 215 ASP A C 1
ATOM 1696 O O . ASP A 1 215 ? -23.520 12.695 25.081 1.00 80.75 215 ASP A O 1
ATOM 1700 N N . HIS A 1 216 ? -21.792 13.780 24.221 1.00 84.06 216 HIS A N 1
ATOM 1701 C CA . HIS A 1 216 ? -21.805 13.086 22.930 1.00 84.06 216 HIS A CA 1
ATOM 1702 C C . HIS A 1 216 ? -20.510 12.330 22.621 1.00 84.06 216 HIS A C 1
ATOM 1704 O O . HIS A 1 216 ? -20.467 11.602 21.624 1.00 84.06 216 HIS A O 1
ATOM 1710 N N . LEU A 1 217 ? -19.475 12.479 23.450 1.00 86.25 217 LEU A N 1
ATOM 1711 C CA . LEU A 1 217 ? -18.223 11.758 23.300 1.00 86.25 217 LEU A CA 1
ATOM 1712 C C . LEU A 1 217 ? -18.187 10.553 24.234 1.00 86.25 217 LEU A C 1
ATOM 1714 O O . LEU A 1 217 ? -18.632 10.579 25.379 1.00 86.25 217 LEU A O 1
ATOM 1718 N N . VAL A 1 218 ? -17.677 9.452 23.693 1.00 88.31 218 VAL A N 1
ATOM 1719 C CA . VAL A 1 218 ? -17.490 8.207 24.427 1.00 88.31 218 VAL A CA 1
ATOM 1720 C C . VAL A 1 218 ? -16.015 7.873 24.368 1.00 88.31 218 VAL A C 1
ATOM 1722 O O . VAL A 1 218 ? -15.482 7.583 23.293 1.00 88.31 218 VAL A O 1
ATOM 1725 N N . THR A 1 219 ? -15.375 7.897 25.527 1.00 90.56 219 THR A N 1
ATOM 1726 C CA . THR A 1 219 ? -13.962 7.569 25.666 1.00 90.56 219 THR A CA 1
ATOM 1727 C C . THR A 1 219 ? -13.808 6.064 25.823 1.00 90.56 219 THR A C 1
ATOM 1729 O O . THR A 1 219 ? -14.487 5.426 26.631 1.00 90.56 219 THR A O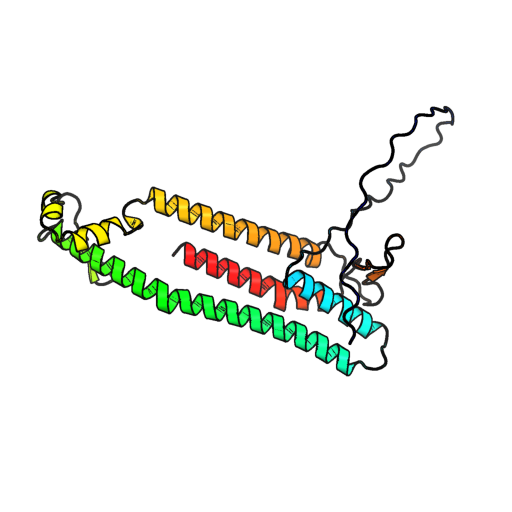 1
ATOM 1732 N N . VAL A 1 220 ? -12.911 5.477 25.031 1.00 91.25 220 VAL A N 1
ATOM 1733 C CA . VAL A 1 220 ? -12.579 4.050 25.105 1.00 91.25 220 VAL A CA 1
ATOM 1734 C C . VAL A 1 220 ? -11.404 3.874 26.060 1.00 91.25 220 VAL A C 1
ATOM 1736 O O . VAL A 1 220 ? -10.261 4.127 25.686 1.00 91.25 220 VAL A O 1
ATOM 1739 N N . GLU A 1 221 ? -11.672 3.434 27.286 1.00 91.81 221 GLU A N 1
ATOM 1740 C CA . GLU A 1 221 ? -10.625 3.229 28.297 1.00 91.81 221 GLU A CA 1
ATOM 1741 C C . GLU A 1 221 ? -9.901 1.892 28.139 1.00 91.81 221 GLU A C 1
ATOM 1743 O O . GLU A 1 221 ? -8.727 1.765 28.479 1.00 91.81 221 GLU A O 1
ATOM 1748 N N . GLY A 1 222 ? -10.591 0.880 27.615 1.00 93.56 222 GLY A N 1
ATOM 1749 C CA . GLY A 1 222 ? -10.075 -0.478 27.521 1.00 93.56 222 GLY A CA 1
ATOM 1750 C C . GLY A 1 222 ? -10.646 -1.222 26.327 1.00 93.56 222 GLY A C 1
ATOM 1751 O O . GLY A 1 222 ? -11.681 -0.854 25.783 1.00 93.56 222 GLY A O 1
ATOM 1752 N N . LEU A 1 223 ? -9.982 -2.299 25.905 1.00 94.88 223 LEU A N 1
ATOM 1753 C CA . LEU A 1 223 ? -10.473 -3.137 24.810 1.00 94.88 223 LEU A CA 1
ATOM 1754 C C . LEU A 1 223 ? -10.428 -4.615 25.186 1.00 94.88 223 LEU A C 1
ATOM 1756 O O . LEU A 1 223 ? -9.388 -5.128 25.604 1.00 94.88 223 LEU A O 1
ATOM 1760 N N . ALA A 1 224 ? -11.544 -5.322 24.999 1.00 94.19 224 ALA A N 1
ATOM 1761 C CA . ALA A 1 224 ? -11.598 -6.753 25.269 1.00 94.19 224 ALA A CA 1
ATOM 1762 C C . ALA A 1 224 ? -10.647 -7.529 24.328 1.00 94.19 224 ALA A C 1
ATOM 1764 O O . ALA A 1 224 ? -10.486 -7.148 23.160 1.00 94.19 224 ALA A O 1
ATOM 1765 N N . PRO A 1 225 ? -10.061 -8.662 24.769 1.00 94.62 225 PRO A N 1
ATOM 1766 C CA . PRO A 1 225 ? -9.106 -9.429 23.964 1.00 94.62 225 PRO A CA 1
ATOM 1767 C C . PRO A 1 225 ? -9.656 -9.819 22.587 1.00 94.62 225 PRO A C 1
ATOM 1769 O O . PRO A 1 225 ? -8.975 -9.679 21.574 1.00 94.62 225 PRO A O 1
ATOM 1772 N N . VAL A 1 226 ? -10.920 -10.252 22.542 1.00 92.19 226 VAL A N 1
ATOM 1773 C CA . VAL A 1 226 ? -11.593 -10.668 21.302 1.00 92.19 226 VAL A CA 1
ATOM 1774 C C . VAL A 1 226 ? -11.679 -9.509 20.308 1.00 92.19 226 VAL A C 1
ATOM 1776 O O . VAL A 1 226 ? -11.450 -9.699 19.117 1.00 92.19 226 VAL A O 1
ATOM 1779 N N . MET A 1 227 ? -11.952 -8.293 20.785 1.00 92.69 227 MET A N 1
ATOM 1780 C CA . MET A 1 227 ? -12.056 -7.100 19.943 1.00 92.69 227 MET A CA 1
ATOM 1781 C C . MET A 1 227 ? -10.691 -6.713 19.375 1.00 92.69 227 MET A C 1
ATOM 1783 O O . MET A 1 227 ? -10.592 -6.444 18.179 1.00 92.69 227 MET A O 1
ATOM 1787 N N . LYS A 1 228 ? -9.627 -6.786 20.190 1.00 95.69 228 LYS A N 1
ATOM 1788 C CA . LYS A 1 228 ? -8.242 -6.610 19.721 1.00 95.69 228 LYS A CA 1
ATOM 1789 C C . LYS A 1 228 ? -7.899 -7.605 18.616 1.00 95.69 228 LYS A C 1
ATOM 1791 O O . LYS A 1 228 ? -7.353 -7.214 17.587 1.00 95.69 228 LYS A O 1
ATOM 1796 N N . THR A 1 229 ? -8.261 -8.878 18.790 1.00 94.94 229 THR A N 1
ATOM 1797 C CA . THR A 1 229 ? -8.050 -9.904 17.761 1.00 94.94 229 THR A CA 1
ATOM 1798 C C . THR A 1 229 ? -8.832 -9.594 16.487 1.00 94.94 229 THR A C 1
ATOM 1800 O O . THR A 1 229 ? -8.260 -9.670 15.403 1.00 94.94 229 THR A O 1
ATOM 1803 N N . LEU A 1 230 ? -10.106 -9.203 16.589 1.00 92.56 230 LEU A N 1
ATOM 1804 C CA . LEU A 1 230 ? -10.926 -8.872 15.421 1.00 92.56 230 LEU A CA 1
ATOM 1805 C C . LEU A 1 230 ? -10.365 -7.672 14.648 1.00 92.56 230 LEU A C 1
ATOM 1807 O O . LEU A 1 230 ? -10.184 -7.763 13.435 1.00 92.56 230 LEU A O 1
ATOM 1811 N N . VAL A 1 231 ? -10.038 -6.577 15.337 1.00 93.44 231 VAL A N 1
ATOM 1812 C CA . VAL A 1 231 ? -9.453 -5.382 14.709 1.00 93.44 231 VAL A CA 1
ATOM 1813 C C . VAL A 1 231 ? -8.086 -5.707 14.102 1.00 93.44 231 VAL A C 1
ATOM 1815 O O . VAL A 1 231 ? -7.825 -5.379 12.946 1.00 93.44 231 VAL A O 1
ATOM 1818 N N . GLY A 1 232 ? -7.226 -6.426 14.824 1.00 95.62 232 GLY A N 1
ATOM 1819 C CA . GLY A 1 232 ? -5.923 -6.846 14.312 1.00 95.62 232 GLY A CA 1
ATOM 1820 C C . GLY A 1 232 ? -6.033 -7.676 13.031 1.00 95.62 232 GLY A C 1
ATOM 1821 O O . GLY A 1 232 ? -5.430 -7.336 12.014 1.00 95.62 232 GLY A O 1
ATOM 1822 N N . VAL A 1 233 ? -6.840 -8.739 13.060 1.00 95.50 233 VAL A N 1
ATOM 1823 C CA . VAL A 1 233 ? -6.926 -9.731 11.977 1.00 95.50 233 VAL A CA 1
ATOM 1824 C C . VAL A 1 233 ? -7.710 -9.231 10.769 1.00 95.50 233 VAL A C 1
ATOM 1826 O O . VAL A 1 233 ? -7.291 -9.479 9.641 1.00 95.50 233 VAL A O 1
ATOM 1829 N N . PHE A 1 234 ? -8.831 -8.535 10.970 1.00 93.75 234 PHE A N 1
ATOM 1830 C CA . PHE A 1 234 ? -9.721 -8.151 9.867 1.00 93.75 234 PHE A CA 1
ATOM 1831 C C . PHE A 1 234 ? -9.481 -6.738 9.334 1.00 93.75 234 PHE A C 1
ATOM 1833 O O . PHE A 1 234 ? -9.870 -6.449 8.203 1.00 93.75 234 PHE A O 1
ATOM 1840 N N . VAL A 1 235 ? -8.838 -5.867 10.115 1.00 93.50 235 VAL A N 1
ATOM 1841 C CA . VAL A 1 235 ? -8.670 -4.447 9.772 1.00 93.50 235 VAL A CA 1
ATOM 1842 C C . VAL A 1 235 ? -7.196 -4.133 9.518 1.00 93.50 235 VAL A C 1
ATOM 1844 O O . VAL A 1 235 ? -6.827 -3.752 8.408 1.00 93.50 235 VAL A O 1
ATOM 1847 N N . LEU A 1 236 ? -6.329 -4.345 10.512 1.00 95.12 236 LEU A N 1
ATOM 1848 C CA . LEU A 1 236 ? -4.938 -3.879 10.460 1.00 95.12 236 LEU A CA 1
ATOM 1849 C C . LEU A 1 236 ? -4.037 -4.753 9.575 1.00 95.12 236 LEU A C 1
ATOM 1851 O O . LEU A 1 236 ? -3.283 -4.223 8.753 1.00 95.12 236 LEU A O 1
ATOM 1855 N N . ILE A 1 237 ? -4.122 -6.082 9.702 1.00 96.25 237 ILE A N 1
ATOM 1856 C CA . ILE A 1 237 ? -3.290 -7.010 8.918 1.00 96.25 237 ILE A CA 1
ATOM 1857 C C . ILE A 1 237 ? -3.569 -6.879 7.412 1.00 96.25 237 ILE A C 1
ATOM 1859 O O . ILE A 1 237 ? -2.610 -6.666 6.667 1.00 96.25 237 ILE A O 1
ATOM 1863 N N . PRO A 1 238 ? -4.826 -6.934 6.924 1.00 95.75 238 PRO A N 1
ATOM 1864 C CA . PRO A 1 238 ? -5.100 -6.811 5.495 1.00 95.75 238 PRO A CA 1
ATOM 1865 C C . PRO A 1 238 ? -4.645 -5.463 4.932 1.00 95.75 238 PRO A C 1
ATOM 1867 O O . PRO A 1 238 ? -4.022 -5.439 3.871 1.00 95.75 238 PRO A O 1
ATOM 1870 N N . ARG A 1 239 ? -4.869 -4.357 5.664 1.00 94.69 239 ARG A N 1
ATOM 1871 C CA . ARG A 1 239 ? -4.412 -3.013 5.266 1.00 94.69 239 ARG A CA 1
ATOM 1872 C C . ARG A 1 239 ? -2.885 -2.966 5.135 1.00 94.69 239 ARG A C 1
ATOM 1874 O O . ARG A 1 239 ? -2.372 -2.483 4.129 1.00 94.69 239 ARG A O 1
ATOM 1881 N N . THR A 1 240 ? -2.163 -3.541 6.099 1.00 96.62 240 THR A N 1
ATOM 1882 C CA . THR A 1 240 ? -0.693 -3.627 6.072 1.00 96.62 240 THR A CA 1
ATOM 1883 C C . THR A 1 240 ? -0.199 -4.452 4.885 1.00 96.62 240 THR A C 1
ATOM 1885 O O . THR A 1 240 ? 0.669 -4.007 4.138 1.00 96.62 240 THR A O 1
ATOM 1888 N N . VAL A 1 241 ? -0.770 -5.641 4.671 1.00 96.56 241 VAL A N 1
ATOM 1889 C CA . VAL A 1 241 ? -0.387 -6.524 3.560 1.00 96.56 241 VAL A CA 1
ATOM 1890 C C . VAL A 1 241 ? -0.618 -5.834 2.217 1.00 96.56 241 VAL A C 1
ATOM 1892 O O . VAL A 1 241 ? 0.264 -5.855 1.363 1.00 96.56 241 VAL A O 1
ATOM 1895 N N . MET A 1 242 ? -1.766 -5.179 2.040 1.00 95.94 242 MET A N 1
ATOM 1896 C CA . MET A 1 242 ? -2.086 -4.437 0.820 1.00 95.94 242 MET A CA 1
ATOM 1897 C C . MET A 1 242 ? -1.087 -3.314 0.542 1.00 95.94 242 MET A C 1
ATOM 1899 O O . MET A 1 242 ? -0.631 -3.170 -0.592 1.00 95.94 242 MET A O 1
ATOM 1903 N N . LEU A 1 243 ? -0.697 -2.561 1.570 1.00 96.62 243 LEU A N 1
ATOM 1904 C CA . LEU A 1 243 ? 0.285 -1.489 1.439 1.00 96.62 243 LEU A CA 1
ATOM 1905 C C . LEU A 1 243 ? 1.685 -2.020 1.097 1.00 96.62 243 LEU A C 1
ATOM 1907 O O . LEU A 1 243 ? 2.362 -1.471 0.229 1.00 96.62 243 LEU A O 1
ATOM 1911 N N . LEU A 1 244 ? 2.104 -3.126 1.719 1.00 96.44 244 LEU A N 1
ATOM 1912 C CA . LEU A 1 244 ? 3.374 -3.780 1.399 1.00 96.44 244 LEU A CA 1
ATOM 1913 C C . LEU A 1 244 ? 3.390 -4.323 -0.036 1.00 96.44 244 LEU A C 1
ATOM 1915 O O . LEU A 1 244 ? 4.395 -4.179 -0.732 1.00 96.44 244 LEU A O 1
ATOM 1919 N N . LEU A 1 245 ? 2.278 -4.901 -0.502 1.00 95.44 245 LEU A N 1
ATOM 1920 C CA . LEU A 1 245 ? 2.127 -5.344 -1.890 1.00 95.44 245 LEU A CA 1
ATOM 1921 C C . LEU A 1 245 ? 2.168 -4.168 -2.868 1.00 95.44 245 LEU A C 1
ATOM 1923 O O . LEU A 1 245 ? 2.808 -4.271 -3.913 1.00 95.44 245 LEU A O 1
ATOM 1927 N N . LEU A 1 246 ? 1.522 -3.051 -2.532 1.00 95.12 246 LEU A N 1
ATOM 1928 C CA . LEU A 1 246 ? 1.532 -1.838 -3.344 1.00 95.12 246 LEU A CA 1
ATOM 1929 C C . LEU A 1 246 ? 2.944 -1.242 -3.450 1.00 95.12 246 LEU A C 1
ATOM 1931 O O . LEU A 1 246 ? 3.387 -0.893 -4.545 1.00 95.12 246 LEU A O 1
ATOM 1935 N N . ASN A 1 247 ? 3.680 -1.190 -2.338 1.00 96.00 247 ASN A N 1
ATOM 1936 C CA . ASN A 1 247 ? 5.069 -0.741 -2.330 1.00 96.00 247 ASN A CA 1
ATOM 1937 C C . ASN A 1 247 ? 5.972 -1.686 -3.141 1.00 96.00 247 ASN A C 1
ATOM 1939 O O . ASN A 1 247 ? 6.755 -1.237 -3.974 1.00 96.00 247 ASN A O 1
ATOM 1943 N N . TYR A 1 248 ? 5.809 -3.003 -2.970 1.00 95.19 248 TYR A N 1
ATOM 1944 C CA . TYR A 1 248 ? 6.526 -4.005 -3.762 1.00 95.19 248 TYR A CA 1
ATOM 1945 C C . TYR A 1 248 ? 6.262 -3.854 -5.265 1.00 95.19 248 TYR A C 1
ATOM 1947 O O . TYR A 1 248 ? 7.196 -3.940 -6.059 1.00 95.19 248 TYR A O 1
ATOM 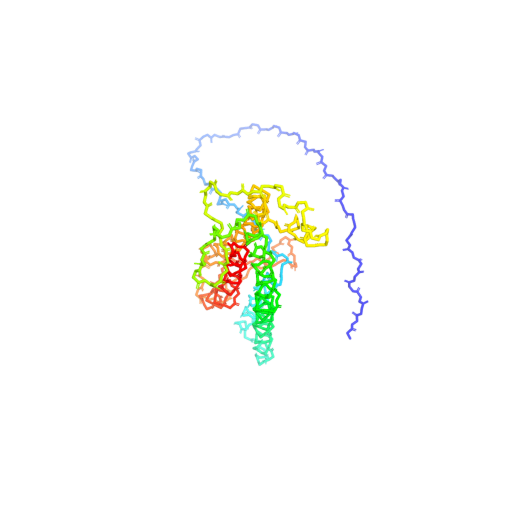1955 N N . LEU A 1 249 ? 5.008 -3.612 -5.663 1.00 93.25 249 LEU A N 1
ATOM 1956 C CA . LEU A 1 249 ? 4.655 -3.379 -7.063 1.00 93.25 249 LEU A CA 1
ATOM 1957 C C . LEU A 1 249 ? 5.252 -2.088 -7.619 1.00 93.25 249 LEU A C 1
ATOM 1959 O O . LEU A 1 249 ? 5.614 -2.073 -8.788 1.00 93.25 249 LEU A O 1
ATOM 1963 N N . GLY A 1 250 ? 5.358 -1.033 -6.809 1.00 92.00 250 GLY A N 1
ATOM 1964 C CA . GLY A 1 250 ? 6.017 0.207 -7.219 1.00 92.00 250 GLY A CA 1
ATOM 1965 C C . GLY A 1 250 ? 7.511 0.013 -7.475 1.00 92.00 250 GLY A C 1
ATOM 1966 O O . GLY A 1 250 ? 8.037 0.529 -8.452 1.00 92.00 250 GLY A O 1
ATOM 1967 N N . CYS A 1 251 ? 8.185 -0.774 -6.635 1.00 90.81 251 CYS A N 1
ATOM 1968 C CA . CYS A 1 251 ? 9.626 -1.023 -6.735 1.00 90.81 251 CYS A CA 1
ATOM 1969 C C . CYS A 1 251 ? 10.035 -2.054 -7.805 1.00 90.81 251 CYS A C 1
ATOM 1971 O O . CYS A 1 251 ? 11.233 -2.259 -8.008 1.00 90.81 251 CYS A O 1
ATOM 1973 N N . ARG A 1 252 ? 9.079 -2.741 -8.438 1.00 87.94 252 ARG A N 1
ATOM 1974 C CA . ARG A 1 252 ? 9.319 -3.838 -9.387 1.00 87.94 252 ARG A CA 1
ATOM 1975 C C . ARG A 1 252 ? 9.285 -3.373 -10.840 1.00 87.94 252 ARG A C 1
ATOM 1977 O O . ARG A 1 252 ? 10.185 -3.814 -11.593 1.00 87.94 252 ARG A O 1
#